Protein AF-A0A6I3C724-F1 (afdb_monomer_lite)

Secondary structure (DSSP, 8-state):
----------TTHHHHHHHHHHHHHHHHHTTT--SSS-HHHHHHHHHHHHHHHHHHGGGS-HHHHHHHHHHHHHH--SHHHHHHHHHHHHHHHHHHHTT---HHHHHHHHHHHHHHHHT---SSSTTHHHHHHHHHHHHHHHHHHHTS-HHHHHHHHHHHHHHHHHHHHHHHHHHHHHHHHHHHHHHHHHHHHHHHHHHHTT-HHHHHHHHHHHHHHHHHHHHHHH-GGGGGGGGSHHHHHHHHHHHHHHHHHHHHHHHHHHHHHH--TTTTS-STT---HHHHHHHHHHHHHHHHHHHHHHHHHHHHHHHH--HHHHTT--

Structure (mmCIF, N/CA/C/O backbone):
data_AF-A0A6I3C724-F1
#
_entry.id   AF-A0A6I3C724-F1
#
loop_
_atom_site.group_PDB
_atom_site.id
_atom_site.type_symbol
_atom_site.label_atom_id
_atom_site.label_alt_id
_atom_site.label_comp_id
_atom_site.label_asym_id
_atom_site.label_entity_id
_atom_site.label_seq_id
_atom_site.pdbx_PDB_ins_code
_atom_site.Cartn_x
_atom_site.Cartn_y
_atom_site.Cartn_z
_atom_site.occupancy
_atom_site.B_iso_or_equiv
_atom_site.auth_seq_id
_atom_site.auth_comp_id
_atom_site.auth_asym_id
_atom_site.auth_atom_id
_atom_site.pdbx_PDB_model_num
ATOM 1 N N . MET A 1 1 ? 41.569 -2.266 -19.102 1.00 37.72 1 MET A N 1
ATOM 2 C CA . MET A 1 1 ? 40.199 -2.789 -19.325 1.00 37.72 1 MET A CA 1
ATOM 3 C C . MET A 1 1 ? 39.179 -1.662 -19.106 1.00 37.72 1 MET A C 1
ATOM 5 O O . MET A 1 1 ? 38.577 -1.565 -18.049 1.00 37.72 1 MET A O 1
ATOM 9 N N . ALA A 1 2 ? 39.025 -0.749 -20.071 1.00 40.97 2 ALA A N 1
ATOM 10 C CA . ALA A 1 2 ? 38.113 0.394 -19.962 1.00 40.97 2 ALA A CA 1
ATOM 11 C C . ALA A 1 2 ? 37.424 0.641 -21.310 1.00 40.97 2 ALA A C 1
ATOM 13 O O . ALA A 1 2 ? 37.928 1.356 -22.166 1.00 40.97 2 ALA A O 1
ATOM 14 N N . LEU A 1 3 ? 36.261 0.017 -21.509 1.00 41.41 3 LEU A N 1
ATOM 15 C CA . LEU A 1 3 ? 35.350 0.342 -22.607 1.00 41.41 3 LEU A CA 1
ATOM 16 C C . LEU A 1 3 ? 34.082 0.958 -22.018 1.00 41.41 3 LEU A C 1
ATOM 18 O O . LEU A 1 3 ? 33.009 0.355 -21.995 1.00 41.41 3 LEU A O 1
ATOM 22 N N . THR A 1 4 ? 34.190 2.197 -21.547 1.00 46.38 4 THR A N 1
ATOM 23 C CA . THR A 1 4 ? 33.049 3.070 -21.247 1.00 46.38 4 THR A CA 1
ATOM 24 C C . THR A 1 4 ? 32.414 3.559 -22.554 1.00 46.38 4 THR A C 1
ATOM 26 O O . THR A 1 4 ? 32.329 4.754 -22.830 1.00 46.38 4 THR A O 1
ATOM 29 N N . ARG A 1 5 ? 31.902 2.630 -23.377 1.00 51.34 5 ARG A N 1
ATOM 30 C CA . ARG A 1 5 ? 30.931 2.972 -24.427 1.00 51.34 5 ARG A CA 1
ATOM 31 C C . ARG A 1 5 ? 29.645 3.413 -23.731 1.00 51.34 5 ARG A C 1
ATOM 33 O O . ARG A 1 5 ? 28.822 2.595 -23.323 1.00 51.34 5 ARG A O 1
ATOM 40 N N . ARG A 1 6 ? 29.489 4.727 -23.551 1.00 54.81 6 ARG A N 1
ATOM 41 C CA . ARG A 1 6 ? 28.225 5.333 -23.124 1.00 54.81 6 ARG A CA 1
ATOM 42 C C . ARG A 1 6 ? 27.187 5.028 -24.204 1.00 54.81 6 ARG A C 1
ATOM 44 O O . ARG A 1 6 ? 27.303 5.523 -25.323 1.00 54.81 6 ARG A O 1
ATOM 51 N N . ASN A 1 7 ? 26.193 4.205 -23.876 1.00 59.72 7 ASN A N 1
ATOM 52 C CA . ASN A 1 7 ? 25.032 3.955 -24.730 1.00 59.72 7 ASN A CA 1
ATOM 53 C C . ASN A 1 7 ? 24.220 5.256 -24.832 1.00 59.72 7 ASN A C 1
ATOM 55 O O . ASN A 1 7 ? 23.315 5.493 -24.037 1.00 59.72 7 ASN A O 1
ATOM 59 N N . ARG A 1 8 ? 24.604 6.147 -25.752 1.00 60.91 8 ARG A N 1
ATOM 60 C CA . ARG A 1 8 ? 23.860 7.373 -26.054 1.00 60.91 8 ARG A CA 1
ATOM 61 C C . ARG A 1 8 ? 22.701 7.018 -26.982 1.00 60.91 8 ARG A C 1
ATOM 63 O O . ARG A 1 8 ? 22.928 6.462 -28.054 1.00 60.91 8 ARG A O 1
ATOM 70 N N . LEU A 1 9 ? 21.483 7.350 -26.563 1.00 64.00 9 LEU A N 1
ATOM 71 C CA . LEU A 1 9 ? 20.299 7.324 -27.421 1.00 64.00 9 LEU A CA 1
ATOM 72 C C . LEU A 1 9 ? 20.515 8.341 -28.553 1.00 64.00 9 LEU A C 1
ATOM 74 O O . LEU A 1 9 ? 20.877 9.484 -28.276 1.00 64.00 9 LEU A O 1
ATOM 78 N N . ARG A 1 10 ? 20.355 7.927 -29.815 1.00 66.06 10 ARG A N 1
ATOM 79 C CA . ARG A 1 10 ? 20.531 8.796 -30.995 1.00 66.06 10 ARG A CA 1
ATOM 80 C C . ARG A 1 10 ? 19.198 8.980 -31.730 1.00 66.06 10 ARG A C 1
ATOM 82 O O . ARG A 1 10 ? 18.403 8.045 -31.807 1.00 66.06 10 ARG A O 1
ATOM 89 N N . GLY A 1 11 ? 18.973 10.159 -32.312 1.00 70.44 11 GLY A N 1
ATOM 90 C CA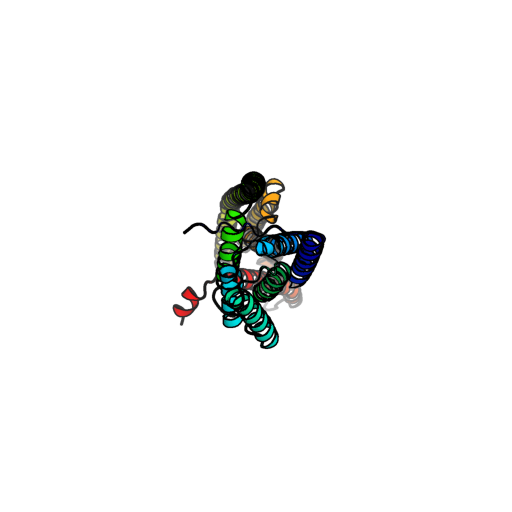 . GLY A 1 11 ? 17.808 10.435 -33.167 1.00 70.44 11 GLY A CA 1
ATOM 91 C C . GLY A 1 11 ? 16.469 10.368 -32.420 1.00 70.44 11 GLY A C 1
ATOM 92 O O . GLY A 1 11 ? 16.353 10.912 -31.328 1.00 70.44 11 GLY A O 1
ATOM 93 N N . ARG A 1 12 ? 15.466 9.681 -32.995 1.00 74.50 12 ARG A N 1
ATOM 94 C CA . ARG A 1 12 ? 14.096 9.516 -32.441 1.00 74.50 12 ARG A CA 1
ATOM 95 C C . ARG A 1 12 ? 13.970 8.421 -31.369 1.00 74.50 12 ARG A C 1
ATOM 97 O O . ARG A 1 12 ? 12.927 8.276 -30.740 1.00 74.50 12 ARG A O 1
ATOM 104 N N . GLN A 1 13 ? 15.043 7.674 -31.099 1.00 76.62 13 GLN A N 1
ATOM 105 C CA . GLN A 1 13 ? 15.079 6.613 -30.084 1.00 76.62 13 GLN A CA 1
ATOM 106 C C . GLN A 1 13 ? 14.639 7.022 -28.661 1.00 76.62 13 GLN A C 1
ATOM 108 O O . GLN A 1 13 ? 13.967 6.207 -28.029 1.00 76.62 13 GLN A O 1
ATOM 113 N N . PRO A 1 14 ? 14.960 8.220 -28.120 1.00 77.19 14 PRO A N 1
ATOM 114 C CA . PRO A 1 14 ? 14.467 8.610 -26.801 1.00 77.19 14 PRO A CA 1
ATOM 115 C C . PRO A 1 14 ? 12.944 8.787 -26.778 1.00 77.19 14 PRO A C 1
ATOM 117 O O . PRO A 1 14 ? 12.333 8.427 -25.778 1.00 77.19 14 PRO A O 1
ATOM 120 N N . MET A 1 15 ? 12.339 9.249 -27.880 1.00 79.12 15 MET A N 1
ATOM 121 C CA . MET A 1 15 ? 10.887 9.426 -28.003 1.00 79.12 15 MET A CA 1
ATOM 122 C C . MET A 1 15 ? 10.152 8.078 -28.024 1.00 79.12 15 MET A C 1
ATOM 124 O O . MET A 1 15 ? 9.148 7.896 -27.339 1.00 79.12 15 MET A O 1
ATOM 128 N N . HIS A 1 16 ? 10.681 7.093 -28.753 1.00 83.31 16 HIS A N 1
ATOM 129 C CA . HIS A 1 16 ? 10.124 5.737 -28.748 1.00 83.31 16 HIS A CA 1
ATOM 130 C C . HIS A 1 16 ? 10.294 5.052 -27.385 1.00 83.31 16 HIS A C 1
ATOM 132 O O . HIS A 1 16 ? 9.376 4.391 -26.909 1.00 83.31 16 HIS A O 1
ATOM 138 N N . ALA A 1 17 ? 11.436 5.246 -26.716 1.00 82.50 17 ALA A N 1
ATOM 139 C CA . ALA A 1 17 ? 11.661 4.703 -25.379 1.00 82.50 17 ALA A CA 1
ATOM 140 C C . ALA A 1 17 ? 10.712 5.311 -24.331 1.00 82.50 17 ALA A C 1
ATOM 142 O O . ALA A 1 17 ? 10.220 4.582 -23.475 1.00 82.50 17 ALA A O 1
ATOM 143 N N . SER A 1 18 ? 10.424 6.618 -24.401 1.00 83.50 18 SER A N 1
ATOM 144 C CA . SER A 1 18 ? 9.422 7.246 -23.530 1.00 83.50 18 SER A CA 1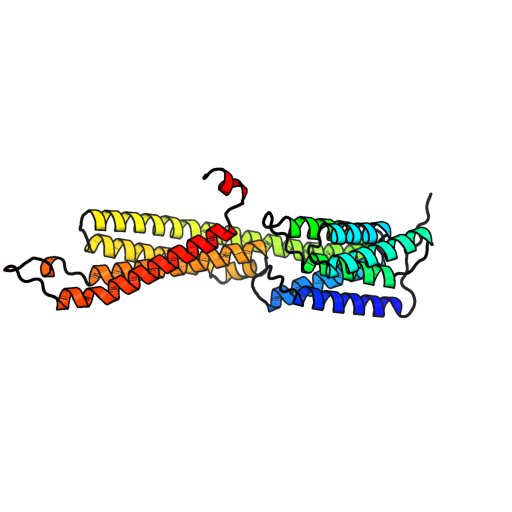
ATOM 145 C C . SER A 1 18 ? 8.008 6.757 -23.830 1.00 83.50 18 SER A C 1
ATOM 147 O O . SER A 1 18 ? 7.243 6.553 -22.896 1.00 83.50 18 SER A O 1
ATOM 149 N N . PHE A 1 19 ? 7.675 6.511 -25.101 1.00 87.31 19 PHE A N 1
ATOM 150 C CA . PHE A 1 19 ? 6.368 5.972 -25.478 1.00 87.31 19 PHE A CA 1
ATOM 151 C C . PHE A 1 19 ? 6.155 4.554 -24.926 1.00 87.31 19 PHE A C 1
ATOM 153 O O . PHE A 1 19 ? 5.146 4.295 -24.278 1.00 87.31 19 PHE A O 1
ATOM 160 N N . ILE A 1 20 ? 7.141 3.661 -25.091 1.00 87.44 20 ILE A N 1
ATOM 161 C CA . ILE A 1 20 ? 7.085 2.296 -24.535 1.00 87.44 20 ILE A CA 1
ATOM 162 C C . ILE A 1 20 ? 7.012 2.337 -23.002 1.00 87.44 20 ILE A C 1
ATOM 164 O O . ILE A 1 20 ? 6.259 1.578 -22.399 1.00 87.44 20 ILE A O 1
ATOM 168 N N . ALA A 1 21 ? 7.766 3.234 -22.362 1.00 86.06 21 ALA A N 1
ATOM 169 C CA . ALA A 1 21 ? 7.727 3.408 -20.915 1.00 86.06 21 ALA A CA 1
ATOM 170 C C . ALA A 1 21 ? 6.355 3.882 -20.415 1.00 86.06 21 ALA A C 1
ATOM 172 O O . ALA A 1 21 ? 5.841 3.313 -19.457 1.00 86.06 21 ALA A O 1
ATOM 173 N N . ALA A 1 22 ? 5.747 4.871 -21.074 1.00 86.12 22 ALA A N 1
ATOM 174 C CA . ALA A 1 22 ? 4.415 5.357 -20.727 1.00 86.12 22 ALA A CA 1
ATOM 175 C C . ALA A 1 22 ? 3.349 4.266 -20.914 1.00 86.12 22 ALA A C 1
ATOM 177 O O . ALA A 1 22 ? 2.557 4.029 -20.007 1.00 86.12 22 ALA A O 1
ATOM 178 N N . ALA A 1 23 ? 3.384 3.546 -22.042 1.00 88.50 23 ALA A N 1
ATOM 179 C CA . ALA A 1 23 ? 2.471 2.437 -22.308 1.00 88.50 23 ALA A CA 1
ATOM 180 C C . ALA A 1 23 ? 2.616 1.307 -21.273 1.00 88.50 23 ALA A C 1
ATOM 182 O O . ALA A 1 23 ? 1.617 0.816 -20.754 1.00 88.50 23 ALA A O 1
ATOM 183 N N . SER A 1 24 ? 3.854 0.939 -20.919 1.00 86.88 24 SER A N 1
ATOM 184 C CA . SER A 1 24 ? 4.130 -0.039 -19.859 1.00 86.88 24 SER A CA 1
ATOM 185 C C . SER A 1 24 ? 3.622 0.446 -18.497 1.00 86.88 24 SER A C 1
ATOM 187 O O . SER A 1 24 ? 3.010 -0.321 -17.762 1.00 86.88 24 SER A O 1
ATOM 189 N N . GLY A 1 25 ? 3.813 1.728 -18.176 1.00 82.69 25 GLY A N 1
ATOM 190 C CA . GLY A 1 25 ? 3.293 2.332 -16.951 1.00 82.69 25 GLY A CA 1
ATOM 191 C C . GLY A 1 25 ? 1.776 2.207 -16.838 1.00 82.69 25 GLY A C 1
ATOM 192 O O . GLY A 1 25 ? 1.273 1.688 -15.847 1.00 82.69 25 GLY A O 1
ATOM 193 N N . ILE A 1 26 ? 1.055 2.603 -17.887 1.00 85.19 26 ILE A N 1
ATOM 194 C CA . ILE A 1 26 ? -0.411 2.517 -17.939 1.00 85.19 26 ILE A CA 1
ATOM 195 C C . ILE A 1 26 ? -0.878 1.059 -17.826 1.00 85.19 26 ILE A C 1
ATOM 197 O O . ILE A 1 26 ? -1.770 0.761 -17.037 1.00 85.19 26 ILE A O 1
ATOM 201 N N . ALA A 1 27 ? -0.250 0.137 -18.563 1.00 84.75 27 ALA A N 1
ATOM 202 C CA . ALA A 1 27 ? -0.605 -1.281 -18.522 1.00 84.75 27 ALA A CA 1
ATOM 203 C C . ALA A 1 27 ? -0.319 -1.936 -17.158 1.00 84.75 27 ALA A C 1
ATOM 205 O O . ALA A 1 27 ? -1.079 -2.805 -16.731 1.00 84.75 27 ALA A O 1
ATOM 206 N N . ALA A 1 28 ? 0.739 -1.503 -16.462 1.00 81.75 28 ALA A N 1
ATOM 207 C CA . ALA A 1 28 ? 1.054 -1.965 -15.112 1.00 81.75 28 ALA A CA 1
ATOM 208 C C . ALA A 1 28 ? 0.062 -1.406 -14.081 1.00 81.75 28 ALA A C 1
ATOM 210 O O . ALA A 1 28 ? -0.378 -2.136 -13.202 1.00 81.75 28 ALA A O 1
ATOM 211 N N . ALA A 1 29 ? -0.338 -0.140 -14.211 1.00 81.12 29 ALA A N 1
ATOM 212 C CA . ALA A 1 29 ? -1.350 0.462 -13.346 1.00 81.12 29 ALA A CA 1
ATOM 213 C C . ALA A 1 29 ? -2.734 -0.182 -13.537 1.00 81.12 29 ALA A C 1
ATOM 215 O O . ALA A 1 29 ? -3.458 -0.406 -12.571 1.00 81.12 29 ALA A O 1
ATOM 216 N N . ALA A 1 30 ? -3.066 -0.577 -14.769 1.00 84.00 30 ALA A N 1
ATOM 217 C CA . ALA A 1 30 ? -4.278 -1.332 -15.078 1.00 84.00 30 ALA A CA 1
ATOM 218 C C . ALA A 1 30 ? -4.279 -2.768 -14.517 1.00 84.00 30 ALA A C 1
ATOM 220 O O . ALA A 1 30 ? -5.324 -3.411 -14.518 1.00 84.00 30 ALA A O 1
ATOM 221 N N . ALA A 1 31 ? -3.145 -3.281 -14.020 1.00 77.31 31 ALA A N 1
ATOM 222 C CA . ALA A 1 31 ? -3.086 -4.588 -13.363 1.00 77.31 31 ALA A CA 1
ATOM 223 C C . ALA A 1 31 ? -3.773 -4.605 -11.981 1.00 77.31 31 ALA A C 1
ATOM 225 O O . ALA A 1 31 ? -3.886 -5.670 -11.383 1.00 77.31 31 ALA A O 1
ATOM 226 N N . GLY A 1 32 ? -4.237 -3.451 -11.481 1.00 65.75 32 GLY A N 1
ATOM 227 C CA . GLY A 1 32 ? -5.030 -3.367 -10.253 1.00 65.75 32 GLY A CA 1
ATOM 228 C C . GLY A 1 32 ? -4.207 -3.431 -8.968 1.00 65.75 32 GLY A C 1
ATOM 229 O O . GLY A 1 32 ? -4.757 -3.714 -7.910 1.00 65.75 32 GLY A O 1
ATOM 230 N N . ALA A 1 33 ? -2.898 -3.170 -9.034 1.00 66.88 33 ALA A N 1
ATOM 231 C CA . ALA A 1 33 ? -2.087 -3.033 -7.831 1.00 66.88 33 ALA A CA 1
ATOM 232 C C . ALA A 1 33 ? -2.601 -1.839 -7.010 1.00 66.88 33 ALA A C 1
ATOM 234 O O . ALA A 1 33 ? -2.522 -0.702 -7.474 1.00 66.88 33 ALA A O 1
ATOM 235 N N . SER A 1 34 ? -3.110 -2.103 -5.803 1.00 63.81 34 SER A N 1
ATOM 236 C CA . SER A 1 34 ? -3.715 -1.105 -4.912 1.00 63.81 34 SER A CA 1
ATOM 237 C C . SER A 1 34 ? -2.890 -0.887 -3.634 1.00 63.81 34 SER A C 1
ATOM 239 O O . SER A 1 34 ? -3.312 -1.294 -2.549 1.00 63.81 34 SER A O 1
ATOM 241 N N . PRO A 1 35 ? -1.670 -0.324 -3.732 1.00 60.62 35 PRO A N 1
ATOM 242 C CA . PRO A 1 35 ? -0.795 -0.176 -2.582 1.00 60.62 35 PRO A CA 1
ATOM 243 C C . PRO A 1 35 ? -1.345 0.787 -1.515 1.00 60.62 35 PRO A C 1
ATOM 245 O O . PRO A 1 35 ? -1.175 0.501 -0.341 1.00 60.62 35 PRO A O 1
ATOM 248 N N . THR A 1 36 ? -1.999 1.896 -1.878 1.00 55.12 36 THR A N 1
ATOM 249 C CA . THR A 1 36 ? -2.522 2.928 -0.953 1.00 55.12 36 THR A CA 1
ATOM 250 C C . THR A 1 36 ? -4.030 2.839 -0.705 1.00 55.12 36 THR A C 1
ATOM 252 O O . THR A 1 36 ? -4.544 3.521 0.181 1.00 55.12 36 THR A O 1
ATOM 255 N N . GLY A 1 37 ? -4.756 2.030 -1.482 1.00 56.94 37 GLY A N 1
ATOM 256 C CA . GLY A 1 37 ? -6.212 1.878 -1.388 1.00 56.94 37 GLY A CA 1
ATOM 257 C C . GLY A 1 37 ? -7.004 3.008 -2.059 1.00 56.94 37 GLY A C 1
ATOM 258 O O . GLY A 1 37 ? -8.226 2.926 -2.153 1.00 56.94 37 GLY A O 1
ATOM 259 N N . SER A 1 38 ? -6.333 4.052 -2.564 1.00 64.56 38 SER A N 1
ATOM 260 C CA . SER A 1 38 ? -6.946 5.075 -3.413 1.00 64.56 38 SER A CA 1
ATOM 261 C C . SER A 1 38 ? -6.684 4.743 -4.883 1.00 64.56 38 SER A C 1
ATOM 263 O O . SER A 1 38 ? -5.533 4.830 -5.320 1.00 64.56 38 SER A O 1
ATOM 265 N N . PRO A 1 39 ? -7.720 4.440 -5.689 1.00 68.62 39 PRO A N 1
ATOM 266 C CA . PRO A 1 39 ? -7.534 3.952 -7.056 1.00 68.62 39 PRO A CA 1
ATOM 267 C C . PRO A 1 39 ? -6.798 4.961 -7.945 1.00 68.62 39 PRO A C 1
ATOM 269 O O . PRO A 1 39 ? -6.010 4.576 -8.804 1.00 68.62 39 PRO A O 1
ATOM 272 N N . VAL A 1 40 ? -7.001 6.263 -7.718 1.00 68.75 40 VAL A N 1
ATOM 273 C CA . VAL A 1 40 ? -6.348 7.328 -8.496 1.00 68.75 40 VAL A CA 1
ATOM 274 C C . VAL A 1 40 ? -4.868 7.455 -8.133 1.00 68.75 40 VAL A C 1
ATOM 276 O O . VAL A 1 40 ? -4.016 7.565 -9.015 1.00 68.75 40 VAL A O 1
ATOM 279 N N . VAL A 1 41 ? -4.552 7.435 -6.836 1.00 66.50 41 VAL A N 1
ATOM 280 C CA . VAL A 1 41 ? -3.175 7.591 -6.345 1.00 66.50 41 VAL A CA 1
ATOM 281 C C . VAL A 1 41 ? -2.349 6.356 -6.692 1.00 66.50 41 VAL A C 1
ATOM 283 O O . VAL A 1 41 ? -1.224 6.490 -7.173 1.00 66.50 41 VAL A O 1
ATOM 286 N N . ASP A 1 42 ? -2.938 5.172 -6.541 1.00 65.19 42 ASP A N 1
ATOM 287 C CA . ASP A 1 42 ? -2.332 3.893 -6.900 1.00 65.19 42 ASP A CA 1
ATOM 288 C C . ASP A 1 42 ? -2.029 3.809 -8.388 1.00 65.19 42 ASP A C 1
ATOM 290 O O . ASP A 1 42 ? -0.904 3.482 -8.777 1.00 65.19 42 ASP A O 1
ATOM 294 N N . PHE A 1 43 ? -2.984 4.219 -9.223 1.00 75.44 43 PHE A N 1
ATOM 295 C CA . PHE A 1 43 ? -2.776 4.283 -10.660 1.00 75.44 43 PHE A CA 1
ATOM 296 C C . PHE A 1 43 ? -1.595 5.197 -11.018 1.00 75.44 43 PHE A C 1
ATOM 298 O O . PHE A 1 43 ? -0.710 4.797 -11.777 1.00 75.44 43 PHE A O 1
ATOM 305 N N . MET A 1 44 ? -1.535 6.406 -10.445 1.00 75.00 44 MET A N 1
ATOM 306 C CA . MET A 1 44 ? -0.450 7.357 -10.713 1.00 75.00 44 MET A CA 1
ATOM 307 C C . MET A 1 44 ? 0.914 6.846 -10.234 1.00 75.00 44 MET A C 1
ATOM 309 O O . MET A 1 44 ? 1.897 6.954 -10.971 1.00 75.00 44 MET A O 1
ATOM 313 N N . LEU A 1 45 ? 0.987 6.275 -9.029 1.00 71.94 45 LEU A N 1
ATOM 314 C CA . LEU A 1 45 ? 2.224 5.751 -8.444 1.00 71.94 45 LEU A CA 1
ATOM 315 C C . LEU A 1 45 ? 2.780 4.578 -9.248 1.00 71.94 45 LEU A C 1
ATOM 317 O O . LEU A 1 45 ? 3.953 4.595 -9.633 1.00 71.94 45 LEU A O 1
ATOM 321 N N . VAL A 1 46 ? 1.938 3.581 -9.530 1.00 78.69 46 VAL A N 1
ATOM 322 C CA . VAL A 1 46 ? 2.339 2.383 -10.272 1.00 78.69 46 VAL A CA 1
ATOM 323 C C . VAL A 1 46 ? 2.733 2.763 -11.695 1.00 78.69 46 VAL A C 1
ATOM 325 O O . VAL A 1 46 ? 3.800 2.348 -12.155 1.00 78.69 46 VAL A O 1
ATOM 328 N N . ALA A 1 47 ? 1.953 3.622 -12.363 1.00 80.94 47 ALA A N 1
ATOM 329 C CA . ALA A 1 47 ? 2.271 4.082 -13.710 1.00 80.94 47 ALA A CA 1
ATOM 330 C C . ALA A 1 47 ? 3.604 4.835 -13.762 1.00 80.94 47 ALA A C 1
ATOM 332 O O . ALA A 1 47 ? 4.446 4.538 -14.614 1.00 80.94 47 ALA A O 1
ATOM 333 N N . ALA A 1 48 ? 3.829 5.775 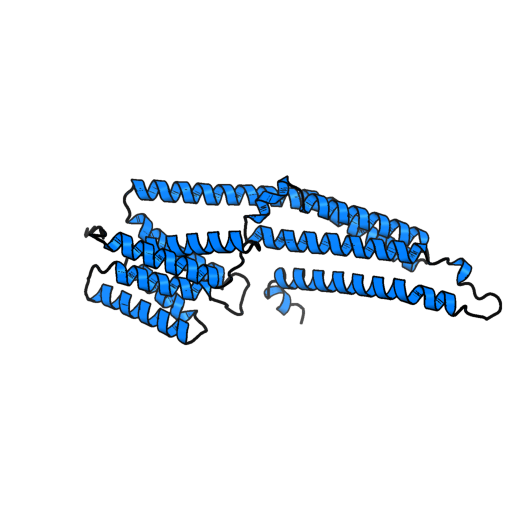-12.839 1.00 81.06 48 ALA A N 1
ATOM 334 C CA . ALA A 1 48 ? 5.059 6.556 -12.787 1.00 81.06 48 ALA A CA 1
ATOM 335 C C . ALA A 1 48 ? 6.283 5.676 -12.498 1.00 81.06 48 ALA A C 1
ATOM 337 O O . ALA A 1 48 ? 7.311 5.809 -13.167 1.00 81.06 48 ALA A O 1
ATOM 338 N N . PHE A 1 49 ? 6.176 4.751 -11.540 1.00 81.56 49 PHE A N 1
ATOM 339 C CA . PHE A 1 49 ? 7.263 3.845 -11.178 1.00 81.56 49 PHE A CA 1
ATOM 340 C C . PHE A 1 49 ? 7.611 2.884 -12.322 1.00 81.56 49 PHE A C 1
ATOM 342 O O . PHE A 1 49 ? 8.769 2.817 -12.747 1.00 81.56 49 PHE A O 1
ATOM 349 N N . ALA A 1 50 ? 6.612 2.196 -12.879 1.00 84.88 50 ALA A N 1
ATOM 350 C CA . ALA A 1 50 ? 6.794 1.274 -13.995 1.00 84.88 50 ALA A CA 1
ATOM 351 C C . ALA A 1 50 ? 7.362 1.984 -15.235 1.00 84.88 50 ALA A C 1
ATOM 353 O O . ALA A 1 50 ? 8.292 1.469 -15.869 1.00 84.88 50 ALA A O 1
ATOM 354 N N . ALA A 1 51 ? 6.886 3.194 -15.544 1.00 85.25 51 ALA A N 1
ATOM 355 C CA . ALA A 1 51 ? 7.433 4.006 -16.627 1.00 85.25 51 ALA A CA 1
ATOM 356 C C . ALA A 1 51 ? 8.889 4.411 -16.359 1.00 85.25 51 ALA A C 1
ATOM 358 O O . ALA A 1 51 ? 9.742 4.277 -17.240 1.00 85.25 51 ALA A O 1
ATOM 359 N N . LEU A 1 52 ? 9.218 4.851 -15.141 1.00 84.81 52 LEU A N 1
ATOM 360 C CA . LEU A 1 52 ? 10.576 5.259 -14.780 1.00 84.81 52 LEU A CA 1
ATOM 361 C C . LEU A 1 52 ? 11.570 4.095 -14.892 1.00 84.81 52 LEU A C 1
ATOM 363 O O . LEU A 1 52 ? 12.645 4.258 -15.480 1.00 84.81 52 LEU A O 1
ATOM 367 N N . VAL A 1 53 ? 11.213 2.919 -14.367 1.00 84.69 53 VAL A N 1
ATOM 368 C CA . VAL A 1 53 ? 12.059 1.721 -14.435 1.00 84.69 53 VAL A CA 1
ATOM 369 C C . VAL A 1 53 ? 12.232 1.275 -15.887 1.00 84.69 53 VAL A C 1
ATOM 371 O O . VAL A 1 53 ? 13.370 1.117 -16.346 1.00 84.69 53 VAL A O 1
ATOM 374 N N . THR A 1 54 ? 11.136 1.190 -16.646 1.00 87.44 54 THR A N 1
ATOM 375 C CA . THR A 1 54 ? 11.159 0.834 -18.073 1.00 87.44 54 THR A CA 1
ATOM 376 C C . THR A 1 54 ? 12.031 1.805 -18.873 1.00 87.44 54 THR A C 1
ATOM 378 O O . THR A 1 54 ? 12.882 1.380 -19.653 1.00 87.44 54 THR A O 1
ATOM 381 N N . TRP A 1 55 ? 11.915 3.113 -18.639 1.00 87.31 55 TRP A N 1
ATOM 382 C CA . TRP A 1 55 ? 12.732 4.121 -19.316 1.00 87.31 55 TRP A CA 1
ATOM 383 C C . TRP A 1 55 ? 14.214 4.048 -18.930 1.00 87.31 55 TRP A C 1
ATOM 385 O O . TRP A 1 55 ? 15.097 4.178 -19.784 1.00 87.31 55 T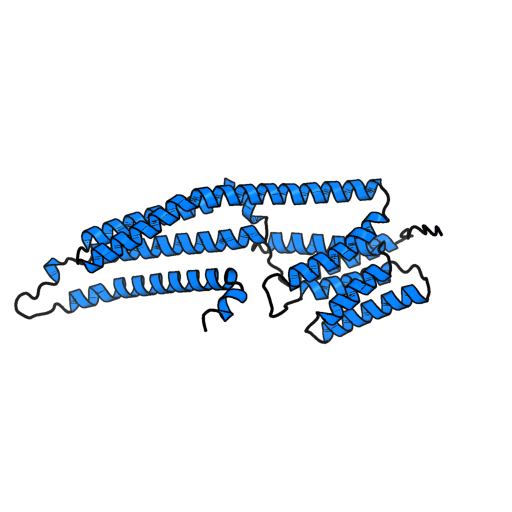RP A O 1
ATOM 395 N N . SER A 1 56 ? 14.512 3.811 -17.649 1.00 84.62 56 SER A N 1
ATOM 396 C CA . SER A 1 56 ? 15.890 3.696 -17.159 1.00 84.62 56 SER A CA 1
ATOM 397 C C . SER A 1 56 ? 16.646 2.534 -17.821 1.00 84.62 56 SER A C 1
ATOM 399 O O . SER A 1 56 ? 17.845 2.653 -18.111 1.00 84.62 56 SER A O 1
ATOM 401 N N . SER A 1 57 ? 15.928 1.459 -18.169 1.00 84.81 57 SER A N 1
ATOM 402 C CA . SER A 1 57 ? 16.476 0.252 -18.794 1.00 84.81 57 SER A CA 1
ATOM 403 C C . SER A 1 57 ? 17.162 0.502 -20.145 1.00 84.81 57 SER A C 1
ATOM 405 O O . SER A 1 57 ? 18.077 -0.233 -20.520 1.00 84.81 57 SER A O 1
ATOM 407 N N . ALA A 1 58 ? 16.820 1.595 -20.841 1.00 84.56 58 ALA A N 1
ATOM 408 C CA . ALA A 1 58 ? 17.443 1.982 -22.108 1.00 84.56 58 ALA A CA 1
ATOM 409 C C . ALA A 1 58 ? 18.975 2.113 -21.998 1.00 84.56 58 ALA A C 1
ATOM 411 O O . ALA A 1 58 ? 19.713 1.865 -22.955 1.00 84.56 58 ALA A O 1
ATOM 412 N N . THR A 1 59 ? 19.458 2.489 -20.810 1.00 82.38 59 THR A N 1
ATOM 413 C CA . THR A 1 59 ? 20.883 2.647 -20.489 1.00 82.38 59 THR A CA 1
ATOM 414 C C . THR A 1 59 ? 21.467 1.500 -19.661 1.00 82.38 59 THR A C 1
ATOM 416 O O . THR A 1 59 ? 22.680 1.478 -19.428 1.00 82.38 59 THR A O 1
ATOM 419 N N . ALA A 1 60 ? 20.641 0.533 -19.253 1.00 82.38 60 ALA A N 1
ATOM 420 C CA . ALA A 1 60 ? 21.058 -0.603 -18.442 1.00 82.38 60 ALA A CA 1
ATOM 421 C C . ALA A 1 60 ? 22.039 -1.523 -19.195 1.00 82.38 60 ALA A C 1
ATOM 423 O O . ALA A 1 60 ? 22.004 -1.618 -20.435 1.00 82.38 60 ALA A O 1
ATOM 424 N N . PRO A 1 61 ? 22.941 -2.208 -18.465 1.00 84.00 61 PRO A N 1
ATOM 425 C CA . PRO A 1 61 ? 23.720 -3.284 -19.051 1.00 84.00 61 PRO A CA 1
ATOM 426 C C . PRO A 1 61 ? 22.791 -4.429 -19.474 1.00 84.00 61 PRO A C 1
ATOM 428 O O . PRO A 1 61 ? 21.801 -4.717 -18.807 1.00 84.00 61 PRO A O 1
ATOM 431 N N . TRP A 1 62 ? 23.123 -5.087 -20.587 1.00 84.81 62 TRP A N 1
ATOM 432 C CA . TRP A 1 62 ? 22.302 -6.163 -21.155 1.00 84.81 62 TRP A CA 1
ATOM 433 C C . TRP A 1 62 ? 22.061 -7.302 -20.153 1.00 84.81 62 TRP A C 1
ATOM 435 O O . TRP A 1 62 ? 20.955 -7.826 -20.101 1.00 84.81 62 TRP A O 1
ATOM 445 N N . TRP A 1 63 ? 23.057 -7.616 -19.315 1.00 85.50 63 TRP A N 1
ATOM 446 C CA . TRP A 1 63 ? 22.953 -8.667 -18.304 1.00 85.50 63 TRP A CA 1
ATOM 447 C C . TRP A 1 63 ? 21.934 -8.337 -17.209 1.00 85.50 63 TRP A C 1
ATOM 449 O O . TRP A 1 63 ? 21.292 -9.249 -16.712 1.00 85.50 63 TRP A O 1
ATOM 459 N N . ALA A 1 64 ? 21.732 -7.059 -16.859 1.00 85.56 64 ALA A N 1
ATOM 460 C CA . ALA A 1 64 ? 20.765 -6.683 -15.824 1.00 85.56 64 ALA A CA 1
ATOM 461 C C . ALA A 1 64 ? 19.327 -6.839 -16.329 1.00 85.56 64 ALA A C 1
ATOM 463 O O . ALA A 1 64 ? 18.473 -7.354 -15.616 1.00 85.56 64 ALA A O 1
ATOM 464 N N . VAL A 1 65 ? 19.072 -6.448 -17.584 1.00 85.19 65 VAL A N 1
ATOM 465 C CA . VAL A 1 65 ? 17.761 -6.653 -18.224 1.00 85.19 65 VAL A CA 1
ATOM 466 C C . VAL A 1 65 ? 17.497 -8.141 -18.448 1.00 85.19 65 VAL A C 1
ATOM 468 O O . VAL A 1 65 ? 16.393 -8.606 -18.185 1.00 85.19 65 VAL A O 1
ATOM 471 N N . GLY A 1 66 ? 18.519 -8.894 -18.866 1.00 86.81 66 GLY A N 1
ATOM 472 C CA . GLY A 1 66 ? 18.433 -10.347 -18.989 1.00 86.81 66 GLY A CA 1
ATOM 473 C C . GLY A 1 66 ? 18.115 -11.017 -17.656 1.00 86.81 66 GLY A C 1
ATOM 474 O O . GLY A 1 66 ? 17.154 -11.769 -17.578 1.00 86.81 66 GLY A O 1
ATOM 475 N N . LEU A 1 67 ? 18.842 -10.689 -16.586 1.00 87.88 67 LEU A N 1
ATOM 476 C CA . LEU A 1 67 ? 18.585 -11.250 -15.259 1.00 87.88 67 LEU A CA 1
ATOM 477 C C . LEU A 1 67 ? 17.156 -10.953 -14.779 1.00 87.88 67 LEU A C 1
ATOM 479 O O . LEU A 1 67 ? 16.484 -11.857 -14.297 1.00 87.88 67 LEU A O 1
ATOM 483 N N . ALA A 1 68 ? 16.659 -9.730 -14.984 1.00 85.81 68 ALA A N 1
ATOM 484 C CA . ALA A 1 68 ? 15.283 -9.379 -14.638 1.00 85.81 68 ALA A CA 1
ATOM 485 C C . ALA A 1 68 ? 14.242 -10.195 -15.426 1.00 85.81 68 ALA A C 1
ATOM 487 O O . ALA A 1 68 ? 13.259 -10.642 -14.844 1.00 85.81 68 ALA A O 1
ATOM 488 N N . CYS A 1 69 ? 14.468 -10.433 -16.724 1.00 86.12 69 CYS A N 1
ATOM 489 C CA . CYS A 1 69 ? 13.590 -11.279 -17.541 1.00 86.12 69 CYS A CA 1
ATOM 490 C C . CYS A 1 69 ? 13.662 -12.758 -17.133 1.00 86.12 69 CYS A C 1
ATOM 492 O O . CYS A 1 69 ? 12.642 -13.437 -17.141 1.00 86.12 69 CYS A O 1
ATOM 494 N N . ALA A 1 70 ? 14.843 -13.254 -16.751 1.00 87.06 70 ALA A N 1
ATOM 495 C CA . ALA A 1 70 ? 15.009 -14.622 -16.264 1.00 87.06 70 ALA A CA 1
ATOM 496 C C . ALA A 1 70 ? 14.251 -14.839 -14.949 1.00 87.06 70 ALA A C 1
ATOM 498 O O . ALA A 1 70 ? 13.493 -15.796 -14.830 1.00 87.06 70 ALA A O 1
ATOM 499 N N . ILE A 1 71 ? 14.400 -13.918 -13.990 1.00 86.06 71 ILE A N 1
ATOM 500 C CA . ILE A 1 71 ? 13.653 -13.961 -12.726 1.00 86.06 71 ILE A CA 1
ATOM 501 C C . ILE A 1 71 ? 12.150 -13.868 -13.009 1.00 86.06 71 ILE A C 1
ATOM 503 O O . ILE A 1 71 ? 11.384 -14.665 -12.483 1.00 86.06 71 ILE A O 1
ATOM 507 N N . ALA A 1 72 ? 11.723 -12.963 -13.895 1.00 84.81 72 ALA A N 1
ATOM 508 C CA . ALA A 1 72 ? 10.323 -12.869 -14.301 1.00 84.81 72 ALA A CA 1
ATOM 509 C C . ALA A 1 72 ? 9.793 -14.195 -14.881 1.00 84.81 72 ALA A C 1
ATOM 511 O O . ALA A 1 72 ? 8.689 -14.604 -14.540 1.00 84.81 72 ALA A O 1
ATOM 512 N N . ALA A 1 73 ? 10.580 -14.899 -15.702 1.00 85.62 73 ALA A N 1
ATOM 513 C CA . ALA A 1 73 ? 10.184 -16.180 -16.288 1.00 85.62 73 ALA A CA 1
ATOM 514 C C . ALA A 1 73 ? 10.044 -17.303 -15.249 1.00 85.62 73 ALA A C 1
ATOM 516 O O . ALA A 1 73 ? 9.147 -18.126 -15.379 1.00 85.62 73 ALA A O 1
ATOM 517 N N . VAL A 1 74 ? 10.908 -17.327 -14.228 1.00 85.38 74 VAL A N 1
ATOM 518 C CA . VAL A 1 74 ? 10.859 -18.329 -13.147 1.00 85.38 74 VAL A CA 1
ATOM 519 C C . VAL A 1 74 ? 9.649 -18.119 -12.244 1.00 85.38 74 VAL A C 1
ATOM 521 O O . VAL A 1 74 ? 9.058 -19.079 -11.765 1.00 85.38 74 VAL A O 1
ATOM 524 N N . VAL A 1 75 ? 9.305 -16.860 -11.982 1.00 81.31 75 VAL A N 1
ATOM 525 C CA . VAL A 1 75 ? 8.301 -16.509 -10.975 1.00 81.31 75 VAL A CA 1
ATOM 526 C C . VAL A 1 75 ? 6.895 -16.396 -11.589 1.00 81.31 75 VAL A C 1
ATOM 528 O O . VAL A 1 75 ? 5.900 -16.487 -10.877 1.00 81.31 75 VAL A O 1
ATOM 531 N N . ALA A 1 76 ? 6.786 -16.228 -12.910 1.00 80.62 76 ALA A N 1
ATOM 532 C CA . ALA A 1 76 ? 5.508 -16.179 -13.610 1.00 80.62 76 ALA A CA 1
ATOM 533 C C . ALA A 1 76 ? 4.741 -17.509 -13.518 1.00 80.62 76 ALA A C 1
ATOM 535 O O . ALA A 1 76 ? 5.220 -18.550 -13.956 1.00 80.62 76 ALA A O 1
ATOM 536 N N . VAL A 1 77 ? 3.500 -17.443 -13.030 1.00 73.56 77 VAL A N 1
ATOM 537 C CA . VAL A 1 77 ? 2.597 -18.605 -12.934 1.00 73.56 77 VAL A CA 1
ATOM 538 C C . VAL A 1 77 ? 1.813 -18.823 -14.238 1.00 73.56 77 VAL A C 1
ATOM 540 O O . VAL A 1 77 ? 1.493 -19.948 -14.609 1.00 73.56 77 VAL A O 1
ATOM 543 N N . GLN A 1 78 ? 1.520 -17.748 -14.980 1.00 80.69 78 GLN A N 1
ATOM 544 C CA . GLN A 1 78 ? 0.744 -17.822 -16.221 1.00 80.69 78 GLN A CA 1
ATOM 545 C C . GLN A 1 78 ? 1.632 -18.168 -17.430 1.00 80.69 78 GLN A C 1
ATOM 547 O O . GLN A 1 78 ? 2.609 -17.454 -17.680 1.00 80.69 78 GLN A O 1
ATOM 552 N N . PRO A 1 79 ? 1.259 -19.155 -18.270 1.00 82.75 79 PRO A N 1
ATOM 553 C CA . PRO A 1 79 ? 2.089 -19.605 -19.394 1.00 82.75 79 PRO A CA 1
ATOM 554 C C . PRO A 1 79 ? 2.349 -18.499 -20.428 1.00 82.75 79 PRO A C 1
ATOM 556 O O . PRO A 1 79 ? 3.435 -18.423 -21.002 1.00 82.75 79 PRO A O 1
ATOM 559 N N . LEU A 1 80 ? 1.393 -17.583 -20.617 1.00 83.88 80 LEU A N 1
ATOM 560 C CA . LEU A 1 80 ? 1.565 -16.423 -21.495 1.00 83.88 80 LEU A CA 1
ATOM 561 C C . LEU A 1 80 ? 2.640 -15.453 -20.970 1.00 83.88 80 LEU A C 1
ATOM 563 O O . LEU A 1 80 ? 3.458 -14.959 -21.745 1.00 83.88 80 LEU A O 1
ATOM 567 N N . LEU A 1 81 ? 2.669 -15.198 -19.657 1.00 81.81 81 LEU A N 1
ATOM 568 C CA . LEU A 1 81 ? 3.667 -14.324 -19.030 1.00 81.81 81 LEU A CA 1
ATOM 569 C C . LEU A 1 81 ? 5.058 -14.966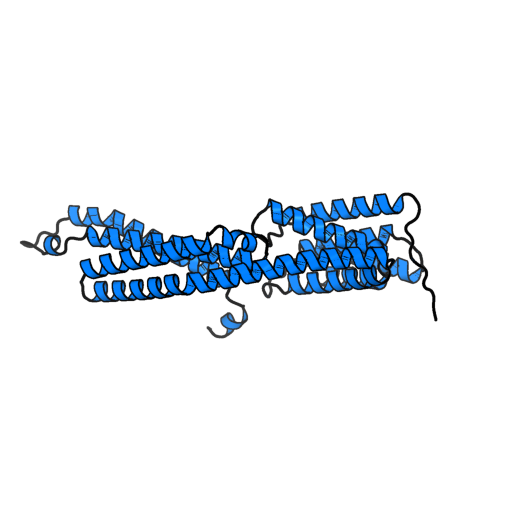 -19.041 1.00 81.81 81 LEU A C 1
ATOM 571 O O . LEU A 1 81 ? 6.042 -14.269 -19.296 1.00 81.81 81 LEU A O 1
ATOM 575 N N . VAL A 1 82 ? 5.136 -16.288 -18.854 1.00 83.38 82 VAL A N 1
ATOM 576 C CA . VAL A 1 82 ? 6.381 -17.056 -19.005 1.00 83.38 82 VAL A CA 1
ATOM 577 C C . VAL A 1 82 ? 6.929 -16.899 -20.424 1.00 83.38 82 VAL A C 1
ATOM 579 O O . VAL A 1 82 ? 8.088 -16.524 -20.588 1.00 83.38 82 VAL A O 1
ATOM 582 N N . ALA A 1 83 ? 6.102 -17.099 -21.457 1.00 85.38 83 ALA A N 1
ATOM 583 C CA . ALA A 1 83 ? 6.528 -16.956 -22.851 1.00 85.38 83 ALA A CA 1
ATOM 584 C C . ALA A 1 83 ? 7.068 -15.545 -23.155 1.00 85.38 83 ALA A C 1
ATOM 586 O O . ALA A 1 83 ? 8.115 -15.395 -23.789 1.00 85.38 83 ALA A O 1
ATOM 587 N N . VAL A 1 84 ? 6.396 -14.508 -22.646 1.00 85.81 84 VAL A N 1
ATOM 588 C CA . VAL A 1 84 ? 6.819 -13.106 -22.784 1.00 85.81 84 VAL A CA 1
ATOM 589 C C . VAL A 1 84 ? 8.157 -12.844 -22.077 1.00 85.81 84 VAL A C 1
ATOM 591 O O . VAL A 1 84 ? 9.045 -12.206 -22.651 1.00 85.81 84 VAL A O 1
ATOM 594 N N . ALA A 1 85 ? 8.341 -13.363 -20.862 1.00 84.56 85 ALA A N 1
ATOM 595 C CA . ALA A 1 85 ? 9.581 -13.212 -20.105 1.00 84.56 85 ALA A CA 1
ATOM 596 C C . ALA A 1 85 ? 10.758 -13.965 -20.754 1.00 84.56 85 ALA A C 1
ATOM 598 O O . ALA A 1 85 ? 11.851 -13.408 -20.888 1.00 84.56 85 ALA A O 1
ATOM 599 N N . VAL A 1 86 ? 10.524 -15.187 -21.245 1.00 87.06 86 VAL A N 1
ATOM 600 C CA . VAL A 1 86 ? 11.515 -15.989 -21.981 1.00 87.06 86 VAL A CA 1
ATOM 601 C C . VAL A 1 86 ? 11.915 -15.304 -23.288 1.00 87.06 86 VAL A C 1
ATOM 603 O O . VAL A 1 86 ? 13.105 -15.224 -23.593 1.00 87.06 86 VAL A O 1
ATOM 606 N N . ALA A 1 87 ? 10.963 -14.735 -24.032 1.00 87.19 87 ALA A N 1
ATOM 607 C CA . ALA A 1 87 ? 11.261 -13.962 -25.237 1.00 87.19 87 ALA A CA 1
ATOM 608 C C . ALA A 1 87 ? 12.124 -12.723 -24.926 1.00 87.19 87 ALA A C 1
ATOM 610 O O . ALA A 1 87 ? 13.097 -12.447 -25.634 1.00 87.19 87 ALA A O 1
ATOM 611 N N . GLY A 1 88 ? 11.825 -12.007 -23.834 1.00 83.94 88 GLY A N 1
ATOM 612 C CA . GLY A 1 88 ? 12.639 -10.886 -23.350 1.00 83.94 88 GLY A CA 1
ATOM 613 C C . GLY A 1 88 ? 14.057 -11.305 -22.944 1.00 83.94 88 GLY A C 1
ATOM 614 O O . GLY A 1 88 ? 15.042 -10.637 -23.291 1.00 83.94 88 GLY A O 1
ATOM 615 N N . TRP A 1 89 ? 14.187 -12.449 -22.271 1.00 88.56 89 TRP A N 1
ATOM 616 C CA . TRP A 1 89 ? 15.476 -13.037 -21.913 1.00 88.56 89 TRP A CA 1
ATOM 617 C C . TRP A 1 89 ? 16.287 -13.434 -23.155 1.00 88.56 89 TRP A C 1
ATOM 619 O O . TRP A 1 89 ? 17.433 -13.009 -23.306 1.00 88.56 89 TRP A O 1
ATOM 629 N N . ALA A 1 90 ? 15.679 -14.141 -24.109 1.00 87.75 90 ALA A N 1
ATOM 630 C CA . ALA A 1 90 ? 16.328 -14.534 -25.358 1.00 87.75 90 ALA A CA 1
ATOM 631 C C . ALA A 1 90 ? 16.789 -13.313 -26.177 1.00 87.75 90 ALA A C 1
ATOM 633 O O . ALA A 1 90 ? 17.922 -13.274 -26.667 1.00 87.75 90 ALA A O 1
ATOM 634 N N . ALA A 1 91 ? 15.958 -12.269 -26.267 1.00 85.75 91 ALA A N 1
ATOM 635 C CA . ALA A 1 91 ? 16.296 -11.035 -26.972 1.00 85.75 91 ALA A CA 1
ATOM 636 C C . ALA A 1 91 ? 17.486 -10.298 -26.330 1.00 85.75 91 ALA A C 1
ATOM 638 O O . ALA A 1 91 ? 18.378 -9.805 -27.029 1.00 85.75 91 ALA A O 1
ATOM 639 N N . THR A 1 92 ? 17.540 -10.233 -24.997 1.00 84.06 92 THR A N 1
ATOM 640 C CA . THR A 1 92 ? 18.649 -9.593 -24.267 1.00 84.06 92 THR A CA 1
ATOM 641 C C . THR A 1 92 ? 19.932 -10.422 -24.301 1.00 84.06 92 THR A C 1
ATOM 643 O O . THR A 1 92 ? 21.021 -9.852 -24.428 1.00 84.06 92 THR A O 1
ATOM 646 N N . PHE A 1 93 ? 19.823 -11.749 -24.287 1.00 86.12 93 PHE A N 1
ATOM 647 C CA . PHE A 1 93 ? 20.948 -12.662 -24.473 1.00 86.12 93 PHE A CA 1
ATOM 648 C C . PHE A 1 93 ? 21.550 -12.538 -25.881 1.00 86.12 93 PHE A C 1
ATOM 650 O O . PHE A 1 93 ? 22.763 -12.374 -26.036 1.00 86.12 93 PHE A O 1
ATOM 657 N N . PHE A 1 94 ? 20.702 -12.469 -26.911 1.00 85.25 94 PHE A N 1
ATOM 658 C CA . PHE A 1 94 ? 21.117 -12.234 -28.296 1.00 85.25 94 PHE A CA 1
ATOM 659 C C . PHE A 1 94 ? 21.854 -10.896 -28.478 1.00 85.25 94 PHE A C 1
ATOM 661 O O . PHE A 1 94 ? 22.848 -10.817 -29.208 1.00 85.25 94 PHE A O 1
ATOM 668 N N . ILE A 1 95 ? 21.420 -9.841 -27.774 1.00 82.50 95 ILE A N 1
ATOM 669 C CA . ILE A 1 95 ? 22.131 -8.552 -27.716 1.00 82.50 95 ILE A CA 1
ATOM 670 C C . ILE A 1 95 ? 23.544 -8.720 -27.137 1.00 82.50 95 ILE A C 1
ATOM 672 O O . ILE A 1 95 ? 24.487 -8.114 -27.657 1.00 82.50 95 ILE A O 1
ATOM 676 N N . GLY A 1 96 ? 23.683 -9.519 -26.074 1.00 79.19 96 GLY A N 1
ATOM 677 C CA . GLY A 1 96 ? 24.959 -9.833 -25.431 1.00 79.19 96 GLY A CA 1
ATOM 678 C C . GLY A 1 96 ? 25.923 -10.549 -26.377 1.00 79.19 96 GLY A C 1
ATOM 679 O O . GLY A 1 96 ? 27.050 -10.084 -26.561 1.00 79.19 96 GLY A O 1
ATOM 680 N N . ILE A 1 97 ? 25.449 -11.604 -27.052 1.00 82.88 97 ILE A N 1
ATOM 681 C CA . ILE A 1 97 ? 26.238 -12.396 -28.011 1.00 82.88 97 ILE A CA 1
ATOM 682 C C . ILE A 1 97 ? 26.698 -11.536 -29.189 1.00 82.88 97 ILE A C 1
ATOM 684 O O . ILE A 1 97 ? 27.886 -11.489 -29.503 1.00 82.88 97 ILE A O 1
ATOM 688 N N . ARG A 1 98 ? 25.779 -10.804 -29.834 1.00 80.88 98 ARG A N 1
ATOM 689 C CA . ARG A 1 98 ? 26.115 -10.000 -31.023 1.00 80.88 98 ARG A CA 1
ATOM 690 C C . ARG A 1 98 ? 26.784 -8.661 -30.700 1.00 80.88 98 ARG A C 1
ATOM 692 O O . ARG A 1 98 ? 27.056 -7.892 -31.621 1.00 80.88 98 ARG A O 1
ATOM 699 N N . ARG A 1 99 ? 27.007 -8.344 -29.415 1.00 71.12 99 ARG A N 1
ATOM 700 C CA . ARG A 1 99 ? 27.553 -7.064 -28.917 1.00 71.12 99 ARG A CA 1
ATOM 701 C C . ARG A 1 99 ? 26.908 -5.827 -29.571 1.00 71.12 99 ARG A C 1
ATOM 703 O O . ARG A 1 99 ? 27.569 -4.809 -29.787 1.00 71.12 99 ARG A O 1
ATOM 710 N N . ARG A 1 100 ? 25.610 -5.900 -29.903 1.00 71.06 100 ARG A N 1
ATOM 711 C CA . ARG A 1 100 ? 24.879 -4.819 -30.589 1.00 71.06 100 ARG A CA 1
ATOM 712 C C . ARG A 1 100 ? 24.304 -3.814 -29.591 1.00 71.06 100 ARG A C 1
ATOM 714 O O . ARG A 1 100 ? 23.796 -4.170 -28.532 1.00 71.06 100 ARG A O 1
ATOM 721 N N . ASN A 1 101 ? 24.320 -2.536 -29.954 1.00 72.00 101 ASN A N 1
ATOM 722 C CA . ASN A 1 101 ? 23.680 -1.481 -29.169 1.00 72.00 101 ASN A CA 1
ATOM 723 C C . ASN A 1 101 ? 22.248 -1.248 -29.663 1.00 72.00 101 ASN A C 1
ATOM 725 O O . ASN A 1 101 ? 22.007 -0.360 -30.475 1.00 72.00 101 ASN A O 1
ATOM 729 N N . LEU A 1 102 ? 21.306 -2.058 -29.168 1.00 80.56 102 LEU A N 1
ATOM 730 C CA . LEU A 1 102 ? 19.874 -1.960 -29.474 1.00 80.56 102 LEU A CA 1
ATOM 731 C C . LEU A 1 102 ? 19.092 -1.495 -28.232 1.00 80.56 102 LEU A C 1
ATOM 733 O O . LEU A 1 102 ? 18.610 -2.329 -27.464 1.00 80.56 102 LEU A O 1
ATOM 737 N N . PRO A 1 103 ? 18.980 -0.175 -27.991 1.00 80.81 103 PRO A N 1
ATOM 738 C CA . PRO A 1 103 ? 18.330 0.346 -26.789 1.00 80.81 103 PRO A CA 1
ATOM 739 C C . PRO A 1 103 ? 16.830 0.031 -26.747 1.00 80.81 103 PRO A C 1
ATOM 741 O O . PRO A 1 103 ? 16.321 -0.297 -25.683 1.00 80.81 103 PRO A O 1
ATOM 744 N N . LEU A 1 104 ? 16.137 0.051 -27.891 1.00 82.31 104 LEU A N 1
ATOM 745 C CA . LEU A 1 104 ? 14.694 -0.216 -27.954 1.00 82.31 104 LEU A CA 1
ATOM 746 C C . LEU A 1 104 ? 14.337 -1.643 -27.528 1.00 82.31 104 LEU A C 1
ATOM 748 O O . LEU A 1 104 ? 13.372 -1.837 -26.800 1.00 82.31 104 LEU A O 1
ATOM 752 N N . VAL A 1 105 ? 15.157 -2.627 -27.906 1.00 83.62 105 VAL A N 1
ATOM 753 C CA . VAL A 1 105 ? 14.945 -4.031 -27.523 1.00 83.62 105 VAL A CA 1
ATOM 754 C C . VAL A 1 105 ? 15.106 -4.217 -26.010 1.00 83.62 105 VAL A C 1
ATOM 756 O O . VAL A 1 105 ? 14.352 -4.968 -25.403 1.00 83.62 105 VAL A O 1
ATOM 759 N N . ARG A 1 106 ? 16.032 -3.487 -25.370 1.00 85.56 106 ARG A N 1
ATOM 760 C CA . ARG A 1 106 ? 16.181 -3.513 -23.903 1.00 85.56 106 ARG A CA 1
ATOM 761 C C . ARG A 1 106 ? 14.975 -2.908 -23.195 1.00 85.56 106 ARG A C 1
ATOM 763 O O . ARG A 1 106 ? 14.527 -3.472 -22.207 1.00 85.56 106 ARG A O 1
ATOM 770 N N . VAL A 1 107 ? 14.449 -1.800 -23.719 1.00 85.62 107 VAL A N 1
ATOM 771 C CA . VAL A 1 107 ? 13.250 -1.148 -23.172 1.00 85.62 107 VAL A CA 1
ATOM 772 C C . VAL A 1 107 ? 12.029 -2.053 -23.309 1.00 85.62 107 VAL A C 1
ATOM 774 O O . VAL A 1 107 ? 11.285 -2.199 -22.348 1.00 85.62 107 VAL A O 1
ATOM 777 N N . ALA A 1 108 ? 11.859 -2.713 -24.456 1.00 86.94 108 ALA A N 1
ATOM 778 C CA . ALA A 1 108 ? 10.779 -3.675 -24.662 1.00 86.94 108 ALA A CA 1
ATOM 779 C C . ALA A 1 108 ? 10.895 -4.894 -23.727 1.00 86.94 108 ALA A C 1
ATOM 781 O O . ALA A 1 108 ? 9.913 -5.277 -23.099 1.00 86.94 108 ALA A O 1
ATOM 782 N N . ALA A 1 109 ? 12.097 -5.461 -23.567 1.00 86.56 109 ALA A N 1
ATOM 783 C CA . ALA A 1 109 ? 12.331 -6.578 -22.650 1.00 86.56 109 ALA A CA 1
ATOM 784 C C . ALA A 1 109 ? 12.107 -6.185 -21.177 1.00 86.56 109 ALA A C 1
ATOM 786 O O . ALA A 1 109 ? 11.502 -6.932 -20.414 1.00 86.56 109 ALA A O 1
ATOM 787 N N . ALA A 1 110 ? 12.532 -4.984 -20.774 1.00 86.50 110 ALA A N 1
ATOM 788 C CA . ALA A 1 110 ? 12.256 -4.473 -19.435 1.00 86.50 110 ALA A CA 1
ATOM 789 C C . ALA A 1 110 ? 10.760 -4.206 -19.214 1.00 86.50 110 ALA A C 1
ATOM 791 O O . ALA A 1 110 ? 10.255 -4.511 -18.140 1.00 86.50 110 ALA A O 1
ATOM 792 N N . ALA A 1 111 ? 10.045 -3.685 -20.218 1.00 86.38 111 ALA A N 1
ATOM 793 C CA . ALA A 1 111 ? 8.596 -3.510 -20.151 1.00 86.38 111 ALA A CA 1
ATOM 794 C C . ALA A 1 111 ? 7.887 -4.855 -19.933 1.00 86.38 111 ALA A C 1
ATOM 796 O O . ALA A 1 111 ? 7.037 -4.958 -19.056 1.00 86.38 111 ALA A O 1
ATOM 797 N N . ALA A 1 112 ? 8.296 -5.895 -20.665 1.00 86.69 112 ALA A N 1
ATOM 798 C CA . ALA A 1 112 ? 7.807 -7.259 -20.477 1.00 86.69 112 ALA A CA 1
ATOM 799 C C . ALA A 1 112 ? 8.030 -7.764 -19.040 1.00 86.69 112 ALA A C 1
ATOM 801 O O . ALA A 1 112 ? 7.086 -8.232 -18.406 1.00 86.69 112 ALA A O 1
ATOM 802 N N . ALA A 1 113 ? 9.238 -7.599 -18.490 1.00 85.06 113 ALA A N 1
ATOM 803 C CA . ALA A 1 113 ? 9.528 -7.976 -17.106 1.00 85.06 113 ALA A CA 1
ATOM 804 C C . ALA A 1 113 ? 8.671 -7.189 -16.094 1.00 85.06 113 ALA A C 1
ATOM 806 O O . ALA A 1 113 ? 8.125 -7.775 -15.165 1.00 85.06 113 ALA A O 1
ATOM 807 N N . VAL A 1 114 ? 8.497 -5.877 -16.293 1.00 85.38 114 VAL A N 1
ATOM 808 C CA . VAL A 1 114 ? 7.644 -5.029 -15.441 1.00 85.38 114 VAL A CA 1
ATOM 809 C C . VAL A 1 114 ? 6.187 -5.499 -15.457 1.00 85.38 114 VAL A C 1
ATOM 811 O O . VAL A 1 114 ? 5.576 -5.552 -14.396 1.00 85.38 114 VAL A O 1
ATOM 814 N N . GLN A 1 115 ? 5.640 -5.894 -16.613 1.00 86.50 115 GLN A N 1
ATOM 815 C CA . GLN A 1 115 ? 4.274 -6.434 -16.691 1.00 86.50 115 GLN A CA 1
ATOM 816 C C . GLN A 1 115 ? 4.123 -7.762 -15.951 1.00 86.50 115 GLN A C 1
ATOM 818 O O . GLN A 1 115 ? 3.105 -7.989 -15.300 1.00 86.50 115 GLN A O 1
ATOM 823 N N . VAL A 1 116 ? 5.136 -8.627 -16.029 1.00 82.88 116 VAL A N 1
ATOM 824 C CA . VAL A 1 116 ? 5.144 -9.899 -15.301 1.00 82.88 116 VAL A CA 1
ATOM 825 C C . VAL A 1 116 ? 5.148 -9.641 -13.794 1.00 82.88 116 VAL A C 1
ATOM 827 O O . VAL A 1 116 ? 4.317 -10.200 -13.088 1.00 82.88 116 VAL A O 1
ATOM 830 N N . PHE A 1 117 ? 6.012 -8.743 -13.306 1.00 82.06 117 PHE A N 1
ATOM 831 C CA . PHE A 1 117 ? 6.059 -8.387 -11.884 1.00 82.06 117 PHE A CA 1
ATOM 832 C C . PHE A 1 117 ? 4.797 -7.663 -11.400 1.00 82.06 117 PHE A C 1
ATOM 834 O O . PHE A 1 117 ? 4.364 -7.902 -10.278 1.00 82.06 117 PHE A O 1
ATOM 841 N N . ALA A 1 118 ? 4.182 -6.816 -12.229 1.00 79.25 118 ALA A N 1
ATOM 842 C CA . ALA A 1 118 ? 2.947 -6.110 -11.879 1.00 79.25 118 ALA A CA 1
ATOM 843 C C . ALA A 1 118 ? 1.740 -7.048 -11.716 1.00 79.25 118 ALA A C 1
ATOM 845 O O . ALA A 1 118 ? 0.800 -6.722 -11.001 1.00 79.25 118 ALA A O 1
ATOM 846 N N . ARG A 1 119 ? 1.766 -8.212 -12.374 1.00 80.06 119 ARG A N 1
ATOM 847 C CA . ARG A 1 119 ? 0.701 -9.229 -12.329 1.00 80.06 119 ARG A CA 1
ATOM 848 C C . ARG A 1 119 ? 1.076 -10.432 -11.474 1.00 80.06 119 ARG A C 1
ATOM 850 O O . ARG A 1 119 ? 0.421 -11.469 -11.536 1.00 80.06 119 ARG A O 1
ATOM 857 N N . LEU A 1 120 ? 2.160 -10.313 -10.716 1.00 73.69 120 LEU A N 1
ATOM 858 C CA . LEU A 1 120 ? 2.707 -11.415 -9.960 1.00 73.69 120 LEU A CA 1
ATOM 859 C C . LEU A 1 120 ? 1.899 -11.649 -8.682 1.00 73.69 120 LEU A C 1
ATOM 861 O O . LEU A 1 120 ? 2.118 -11.000 -7.660 1.00 73.69 120 LEU A O 1
ATOM 865 N N . GLN A 1 121 ? 0.996 -12.619 -8.747 1.00 63.66 121 GLN A N 1
ATOM 866 C CA . GLN A 1 121 ? 0.306 -13.186 -7.594 1.00 63.66 121 GLN A CA 1
ATOM 867 C C . GLN A 1 121 ? 0.992 -14.513 -7.262 1.00 63.66 121 GLN A C 1
ATOM 869 O O . GLN A 1 121 ? 0.764 -15.522 -7.920 1.00 63.66 121 GLN A O 1
ATOM 874 N N . LEU A 1 122 ? 1.928 -14.481 -6.312 1.00 57.69 122 LEU A N 1
ATOM 875 C CA . LEU A 1 122 ? 2.462 -15.706 -5.722 1.00 57.69 122 LEU A CA 1
ATOM 876 C C . LEU A 1 122 ? 1.591 -16.044 -4.516 1.00 57.69 122 LEU A C 1
ATOM 878 O O . LEU A 1 122 ? 1.506 -15.219 -3.606 1.00 57.69 122 LEU A O 1
ATOM 882 N N . ASP A 1 123 ? 1.019 -17.247 -4.486 1.00 50.28 123 ASP A N 1
ATOM 883 C CA . ASP A 1 123 ? 0.188 -17.776 -3.388 1.00 50.28 123 ASP A CA 1
ATOM 884 C C . ASP A 1 123 ? 1.011 -18.116 -2.118 1.00 50.28 123 ASP A C 1
ATOM 886 O O . ASP A 1 123 ? 0.841 -19.157 -1.488 1.00 50.28 123 ASP A O 1
ATOM 890 N N . GLY A 1 124 ? 1.964 -17.252 -1.752 1.00 53.00 124 GLY A N 1
ATOM 891 C CA . GLY A 1 124 ? 2.902 -17.424 -0.641 1.00 53.00 124 GLY A CA 1
ATOM 892 C C . GLY A 1 124 ? 2.846 -16.288 0.387 1.00 53.00 124 GLY A C 1
ATOM 893 O O . GLY A 1 124 ? 1.827 -15.635 0.576 1.00 53.00 124 GLY A O 1
ATOM 894 N N . PHE A 1 125 ? 3.965 -16.045 1.080 1.00 49.12 125 PHE A N 1
ATOM 895 C CA . PHE A 1 125 ? 4.091 -14.978 2.082 1.00 49.12 125 PHE A CA 1
ATOM 896 C C . PHE A 1 125 ? 3.696 -13.604 1.506 1.00 49.12 125 PHE A C 1
ATOM 898 O O . PHE A 1 125 ? 4.251 -13.186 0.483 1.00 49.12 125 PHE A O 1
ATOM 905 N N . LEU A 1 126 ? 2.780 -12.897 2.186 1.00 49.47 126 LEU A N 1
ATOM 906 C CA . LEU A 1 126 ? 2.402 -11.513 1.885 1.00 49.47 126 LEU A CA 1
ATOM 907 C C . LEU A 1 126 ? 3.669 -10.651 1.834 1.00 49.47 126 LEU A C 1
ATOM 909 O O . LEU A 1 126 ? 4.305 -10.375 2.846 1.00 49.47 126 LEU A O 1
ATOM 913 N N . GLY A 1 127 ? 4.065 -10.275 0.619 1.00 55.44 127 GLY A N 1
ATOM 914 C CA . GLY A 1 127 ? 5.250 -9.463 0.369 1.00 55.44 127 GLY A CA 1
ATOM 915 C C . GLY A 1 127 ? 6.442 -10.193 -0.249 1.00 55.44 127 GLY A C 1
ATOM 916 O O . GLY A 1 127 ? 7.381 -9.513 -0.642 1.00 55.44 127 GLY A O 1
ATOM 917 N N . LEU A 1 128 ? 6.437 -11.521 -0.435 1.00 63.62 128 LEU A N 1
ATOM 918 C CA . LEU A 1 128 ? 7.534 -12.206 -1.144 1.00 63.62 128 LEU A CA 1
ATOM 919 C C . LEU A 1 128 ? 7.597 -11.771 -2.616 1.00 63.62 128 LEU A C 1
ATOM 921 O O . LEU A 1 128 ? 8.662 -11.407 -3.111 1.00 63.62 128 LEU A O 1
ATOM 925 N N . SER A 1 129 ? 6.447 -11.731 -3.296 1.00 69.44 129 SER A N 1
ATOM 926 C CA . SER A 1 129 ? 6.322 -11.196 -4.660 1.00 69.44 129 SER A CA 1
ATOM 927 C C . SER A 1 129 ? 6.753 -9.729 -4.733 1.00 69.44 129 SER A C 1
ATOM 929 O O . SER A 1 129 ? 7.481 -9.346 -5.649 1.00 69.44 129 SER A O 1
ATOM 931 N N . ALA A 1 130 ? 6.385 -8.925 -3.729 1.00 66.31 130 ALA A N 1
ATOM 932 C CA . ALA A 1 130 ? 6.773 -7.522 -3.630 1.00 66.31 130 ALA A CA 1
ATOM 933 C C . ALA A 1 130 ? 8.280 -7.347 -3.384 1.00 66.31 130 ALA A C 1
ATOM 935 O O . ALA A 1 130 ? 8.901 -6.508 -4.027 1.00 66.31 130 ALA A O 1
ATOM 936 N N . ILE A 1 131 ? 8.897 -8.153 -2.513 1.00 70.62 131 ILE A N 1
ATOM 937 C CA . ILE A 1 131 ? 10.343 -8.138 -2.254 1.00 70.62 131 ILE A CA 1
ATOM 938 C C . ILE A 1 131 ? 11.094 -8.563 -3.512 1.00 70.62 131 ILE A C 1
ATOM 940 O O . ILE A 1 131 ? 11.991 -7.845 -3.944 1.00 70.62 131 ILE A O 1
ATOM 944 N N . ILE A 1 132 ? 10.713 -9.681 -4.134 1.00 75.50 132 ILE A N 1
ATOM 945 C CA . ILE A 1 132 ? 11.346 -10.169 -5.366 1.00 75.50 132 ILE A CA 1
ATOM 946 C C . ILE A 1 132 ? 11.222 -9.114 -6.470 1.00 75.50 132 ILE A C 1
ATOM 948 O O . ILE A 1 132 ? 12.222 -8.783 -7.109 1.00 75.50 132 ILE A O 1
ATOM 952 N N . GLY A 1 133 ? 10.033 -8.534 -6.657 1.00 72.75 133 GLY A N 1
ATOM 953 C CA . GLY A 1 133 ? 9.796 -7.456 -7.614 1.00 72.75 133 GLY A CA 1
ATOM 954 C C . GLY A 1 133 ? 10.648 -6.220 -7.319 1.00 72.75 133 GLY A C 1
ATOM 955 O O . GLY A 1 133 ? 11.400 -5.771 -8.182 1.00 72.75 133 GLY A O 1
ATOM 956 N N . CYS A 1 134 ? 10.609 -5.701 -6.091 1.00 75.19 134 CYS A N 1
ATOM 957 C CA . CYS A 1 134 ? 11.383 -4.531 -5.670 1.00 75.19 134 CYS A CA 1
ATOM 958 C C . CYS A 1 134 ? 12.890 -4.750 -5.812 1.00 75.19 134 CYS A C 1
ATOM 960 O O . CYS A 1 134 ? 13.573 -3.905 -6.389 1.00 75.19 134 CYS A O 1
ATOM 962 N N . VAL A 1 135 ? 13.413 -5.883 -5.340 1.00 80.19 135 VAL A N 1
ATOM 963 C CA . VAL A 1 135 ? 14.838 -6.229 -5.438 1.00 80.19 135 VAL A CA 1
ATOM 964 C C . VAL A 1 135 ? 15.251 -6.352 -6.899 1.00 80.19 135 VAL A C 1
ATOM 966 O O . VAL A 1 135 ? 16.270 -5.786 -7.292 1.00 80.19 135 VAL A O 1
ATOM 969 N N . THR A 1 136 ? 14.449 -7.018 -7.732 1.00 79.81 136 THR A N 1
ATOM 970 C CA . THR A 1 136 ? 14.770 -7.213 -9.152 1.00 79.81 136 THR A CA 1
ATOM 971 C C . THR A 1 136 ? 14.733 -5.897 -9.927 1.00 79.81 136 THR A C 1
ATOM 973 O O . THR A 1 136 ? 15.656 -5.590 -10.686 1.00 79.81 136 THR A O 1
ATOM 976 N N . LEU A 1 137 ? 13.711 -5.066 -9.707 1.00 79.75 137 LEU A N 1
ATOM 977 C CA . LEU A 1 137 ? 13.590 -3.758 -10.353 1.00 79.75 137 LEU A CA 1
ATOM 978 C C . LEU A 1 137 ? 14.654 -2.775 -9.841 1.00 79.75 137 LEU A C 1
ATOM 980 O O . LEU A 1 137 ? 15.198 -2.007 -10.635 1.00 79.75 137 LEU A O 1
ATOM 984 N N . ALA A 1 138 ? 15.037 -2.837 -8.561 1.00 79.62 138 ALA A N 1
ATOM 985 C CA . ALA A 1 138 ? 16.154 -2.067 -8.013 1.00 79.62 138 ALA A CA 1
ATOM 986 C C . ALA A 1 138 ? 17.500 -2.518 -8.603 1.00 79.62 138 ALA A C 1
ATOM 988 O O . ALA A 1 138 ? 18.297 -1.677 -9.028 1.00 79.62 138 ALA A O 1
ATOM 989 N N . ALA A 1 139 ? 17.733 -3.829 -8.709 1.00 79.19 139 ALA A N 1
ATOM 990 C CA . ALA A 1 139 ? 18.919 -4.403 -9.343 1.00 79.19 139 ALA A CA 1
ATOM 991 C C . ALA A 1 139 ? 19.014 -4.048 -10.837 1.00 79.19 139 ALA A C 1
ATOM 993 O O . ALA A 1 139 ? 20.113 -3.975 -11.383 1.00 79.19 139 ALA A O 1
ATOM 994 N N . LEU A 1 140 ? 17.887 -3.759 -11.493 1.00 80.50 140 LEU A N 1
ATOM 995 C CA . LEU A 1 140 ? 17.847 -3.220 -12.852 1.00 80.50 140 LEU A CA 1
ATOM 996 C C . LEU A 1 140 ? 18.092 -1.699 -12.888 1.00 80.50 140 LEU A C 1
ATOM 998 O O . LEU A 1 140 ? 18.856 -1.206 -13.724 1.00 80.50 140 LEU A O 1
ATOM 1002 N N . PHE A 1 141 ? 17.481 -0.953 -11.967 1.00 81.62 141 PHE A N 1
ATOM 1003 C CA . PHE A 1 141 ? 17.521 0.510 -11.915 1.00 81.62 141 PHE A CA 1
ATOM 1004 C C . PHE A 1 141 ? 18.885 1.066 -11.481 1.00 81.62 141 PHE A C 1
ATOM 1006 O O . PHE A 1 141 ? 19.399 2.012 -12.088 1.00 81.62 141 PHE A O 1
ATOM 1013 N N . VAL A 1 142 ? 19.515 0.477 -10.460 1.00 83.06 142 VAL A N 1
ATOM 1014 C CA . VAL A 1 142 ? 20.778 0.972 -9.888 1.00 83.06 142 VAL A CA 1
ATOM 1015 C C . VAL A 1 142 ? 21.913 0.967 -10.925 1.00 83.06 142 VAL A C 1
ATOM 1017 O O . VAL A 1 142 ? 22.499 2.031 -11.163 1.00 83.06 142 VAL A O 1
ATOM 1020 N N . PRO A 1 143 ? 22.208 -0.140 -11.637 1.00 80.31 143 PRO A N 1
ATOM 1021 C CA . PRO A 1 143 ? 23.250 -0.154 -12.665 1.00 80.31 143 PRO A CA 1
ATOM 1022 C C . PRO A 1 143 ? 22.934 0.771 -13.843 1.00 80.31 143 PRO A C 1
ATOM 1024 O O . PRO A 1 143 ? 23.849 1.353 -14.436 1.00 80.31 143 PRO A O 1
ATOM 1027 N N . ALA A 1 144 ? 21.650 0.925 -14.185 1.00 79.19 144 ALA A N 1
ATOM 1028 C CA . ALA A 1 144 ? 21.206 1.845 -15.225 1.00 79.19 144 ALA A CA 1
ATOM 1029 C C . ALA A 1 144 ? 21.512 3.305 -14.855 1.00 79.19 144 ALA A C 1
ATOM 1031 O O . ALA A 1 144 ? 22.046 4.061 -15.671 1.00 79.19 144 ALA A O 1
ATOM 1032 N N . MET A 1 145 ? 21.248 3.687 -13.604 1.00 79.50 145 MET A N 1
ATOM 1033 C CA . MET A 1 145 ? 21.478 5.039 -13.103 1.00 79.50 145 MET A CA 1
ATOM 1034 C C . MET A 1 145 ? 22.965 5.345 -12.872 1.00 79.50 145 MET A C 1
ATOM 1036 O O . MET A 1 145 ? 23.416 6.466 -13.121 1.00 79.50 145 MET A O 1
ATOM 1040 N N . LEU A 1 146 ? 23.760 4.358 -12.447 1.00 79.38 146 LEU A N 1
ATOM 1041 C CA . LEU A 1 146 ? 25.205 4.523 -12.239 1.00 79.38 146 LEU A CA 1
ATOM 1042 C C . LEU A 1 146 ? 25.957 4.868 -13.534 1.00 79.38 146 LEU A C 1
ATOM 1044 O O . LEU A 1 146 ? 26.957 5.586 -13.483 1.00 79.38 146 LEU A O 1
ATOM 1048 N N . ARG A 1 147 ? 25.456 4.415 -14.690 1.00 75.94 147 ARG A N 1
ATOM 1049 C CA . ARG A 1 147 ? 26.034 4.680 -16.019 1.00 75.94 147 ARG A CA 1
ATOM 1050 C C . ARG A 1 147 ? 25.604 6.018 -16.634 1.00 75.94 147 ARG A C 1
ATOM 1052 O O . ARG A 1 147 ? 26.173 6.419 -17.653 1.00 75.94 147 ARG A O 1
ATOM 1059 N N . ARG A 1 148 ? 24.620 6.706 -16.045 1.00 75.25 148 ARG A N 1
ATOM 1060 C CA . ARG A 1 148 ? 24.143 8.018 -16.505 1.00 75.25 148 ARG A CA 1
ATOM 1061 C C . ARG A 1 148 ? 25.072 9.152 -16.081 1.00 75.25 148 ARG A C 1
ATOM 1063 O O . ARG A 1 148 ? 25.875 9.042 -15.156 1.00 75.25 148 ARG A O 1
ATOM 1070 N N . GLU A 1 149 ? 24.955 10.269 -16.789 1.00 77.19 149 GLU A N 1
ATOM 1071 C CA . GLU A 1 149 ? 25.721 11.480 -16.512 1.00 77.19 149 GLU A CA 1
ATOM 1072 C C . GLU A 1 149 ? 25.446 12.016 -15.098 1.00 77.19 149 GLU A C 1
ATOM 1074 O O . GLU A 1 149 ? 24.311 11.973 -14.611 1.00 77.19 149 GLU A O 1
ATOM 1079 N N . ARG A 1 150 ? 26.493 12.528 -14.430 1.00 75.25 150 ARG A N 1
ATOM 1080 C CA . ARG A 1 150 ? 26.448 12.921 -13.008 1.00 75.25 150 ARG A CA 1
ATOM 1081 C C . ARG A 1 150 ? 25.313 13.908 -12.703 1.00 75.25 150 ARG A C 1
ATOM 1083 O O . ARG A 1 150 ? 24.705 13.800 -11.641 1.00 75.25 150 ARG A O 1
ATOM 1090 N N . ALA A 1 151 ? 25.004 14.822 -13.625 1.00 74.75 151 ALA A N 1
ATOM 1091 C CA . ALA A 1 151 ? 23.938 15.812 -13.461 1.00 74.75 151 ALA A CA 1
ATOM 1092 C C . ALA A 1 151 ? 22.535 15.181 -13.407 1.00 74.75 151 ALA A C 1
ATOM 1094 O O . ALA A 1 151 ? 21.726 15.527 -12.547 1.00 74.75 151 ALA A O 1
ATOM 1095 N N . VAL A 1 152 ? 22.260 14.216 -14.289 1.00 76.19 152 VAL A N 1
ATOM 1096 C CA . VAL A 1 152 ? 20.974 13.505 -14.335 1.00 76.19 152 VAL A CA 1
ATOM 1097 C C . VAL A 1 152 ? 20.836 12.578 -13.132 1.00 76.19 152 VAL A C 1
ATOM 1099 O O . VAL A 1 152 ? 19.786 12.548 -12.497 1.00 76.19 152 VAL A O 1
ATOM 1102 N N . ARG A 1 153 ? 21.923 11.892 -12.760 1.00 77.94 153 ARG A N 1
ATOM 1103 C CA . ARG A 1 153 ? 21.973 11.047 -11.564 1.00 77.94 153 ARG A CA 1
ATOM 1104 C C . ARG A 1 153 ? 21.638 11.841 -10.301 1.00 77.94 153 ARG A C 1
ATOM 1106 O O . ARG A 1 153 ? 20.751 11.437 -9.562 1.00 77.94 153 ARG A O 1
ATOM 1113 N N . LYS A 1 154 ? 22.291 12.989 -10.076 1.00 77.00 154 LYS A N 1
ATOM 1114 C CA . LYS A 1 154 ? 22.027 13.835 -8.898 1.00 77.00 154 LYS A CA 1
ATOM 1115 C C . LYS A 1 154 ? 20.566 14.282 -8.818 1.00 77.00 154 LYS A C 1
ATOM 1117 O O . LYS A 1 154 ? 19.994 14.226 -7.737 1.00 77.00 154 LYS A O 1
ATOM 1122 N N . ARG A 1 155 ? 19.952 14.680 -9.941 1.00 79.69 155 ARG A N 1
ATOM 1123 C CA . ARG A 1 155 ? 18.527 15.052 -9.963 1.00 79.69 155 ARG A CA 1
ATOM 1124 C C . ARG A 1 155 ? 17.632 13.884 -9.573 1.00 79.69 155 ARG A C 1
ATOM 1126 O O . ARG A 1 155 ? 16.818 14.044 -8.677 1.00 79.69 155 ARG A O 1
ATOM 1133 N N . VAL A 1 156 ? 17.808 12.717 -10.192 1.00 78.50 156 VAL A N 1
ATOM 1134 C CA . VAL A 1 156 ? 16.940 11.567 -9.900 1.00 78.50 156 VAL A CA 1
ATOM 1135 C C . VAL A 1 156 ? 17.091 11.100 -8.453 1.00 78.50 156 VAL A C 1
ATOM 1137 O O . VAL A 1 156 ? 16.082 10.881 -7.799 1.00 78.50 156 VAL A O 1
ATOM 1140 N N . TRP A 1 157 ? 18.312 11.034 -7.915 1.00 77.00 157 TRP A N 1
ATOM 1141 C CA . TRP A 1 157 ? 18.522 10.695 -6.502 1.00 77.00 157 TRP A CA 1
ATOM 1142 C C . TRP A 1 157 ? 17.975 11.757 -5.543 1.00 77.00 157 TRP A C 1
ATOM 1144 O O . TRP A 1 157 ? 17.449 11.397 -4.498 1.00 77.00 157 TRP A O 1
ATOM 1154 N N . LYS A 1 158 ? 18.038 13.048 -5.900 1.00 77.44 158 LYS A N 1
ATOM 1155 C CA . LYS A 1 158 ? 17.411 14.121 -5.115 1.00 77.44 158 LYS A CA 1
ATOM 1156 C C . LYS A 1 158 ? 15.893 13.949 -5.064 1.00 77.44 158 LYS A C 1
ATOM 1158 O O . LYS A 1 158 ? 15.330 13.968 -3.979 1.00 77.44 158 LYS A O 1
ATOM 1163 N N . TYR A 1 159 ? 15.239 13.763 -6.212 1.00 75.56 159 TYR A N 1
ATOM 1164 C CA . TYR A 1 159 ? 13.787 13.567 -6.255 1.00 75.56 159 TYR A CA 1
ATOM 1165 C C . TYR A 1 159 ? 13.365 12.269 -5.563 1.00 75.56 159 TYR A C 1
ATOM 1167 O O . TYR A 1 159 ? 12.418 12.287 -4.788 1.00 75.56 159 TYR A O 1
ATOM 1175 N N . LEU A 1 160 ? 14.106 11.175 -5.767 1.00 77.06 160 LEU A N 1
ATOM 1176 C CA . LEU A 1 160 ? 13.870 9.918 -5.059 1.00 77.06 160 LEU A CA 1
ATOM 1177 C C . LEU A 1 160 ? 14.018 10.099 -3.542 1.00 77.06 160 LEU A C 1
ATOM 1179 O O . LEU A 1 160 ? 13.168 9.640 -2.793 1.00 77.06 160 LEU A O 1
ATOM 1183 N N . GLY A 1 161 ? 15.051 10.817 -3.095 1.00 72.81 161 GLY A N 1
ATOM 1184 C CA . GLY A 1 161 ? 15.261 11.139 -1.685 1.00 72.81 161 GLY A CA 1
ATOM 1185 C C . GLY A 1 161 ? 14.135 11.986 -1.093 1.00 72.81 161 GLY A C 1
ATOM 1186 O O . GLY A 1 161 ? 13.705 11.703 0.016 1.00 72.81 161 GLY A O 1
ATOM 1187 N N . ILE A 1 162 ? 13.609 12.966 -1.837 1.00 73.31 162 ILE A N 1
ATOM 1188 C CA . ILE A 1 162 ? 12.437 13.755 -1.418 1.00 73.31 162 ILE A CA 1
ATOM 1189 C C . ILE A 1 162 ? 11.215 12.847 -1.260 1.00 73.31 162 ILE A C 1
ATOM 1191 O O . ILE A 1 162 ? 10.558 12.900 -0.229 1.00 73.31 162 ILE A O 1
ATOM 1195 N N . VAL A 1 163 ? 10.939 11.983 -2.241 1.00 69.94 163 VAL A N 1
ATOM 1196 C CA . VAL A 1 163 ? 9.809 11.041 -2.177 1.00 69.94 163 VAL A CA 1
ATOM 1197 C C . VAL A 1 163 ? 9.945 10.108 -0.970 1.00 69.94 163 VAL A C 1
ATOM 1199 O O . VAL A 1 163 ? 8.992 9.951 -0.212 1.00 69.94 163 VAL A O 1
ATOM 1202 N N . VAL A 1 164 ? 11.136 9.546 -0.741 1.00 70.25 164 VAL A N 1
ATOM 1203 C CA . VAL A 1 164 ? 11.417 8.682 0.418 1.00 70.25 164 VAL A CA 1
ATOM 1204 C C . VAL A 1 164 ? 11.314 9.452 1.739 1.00 70.25 164 VAL A C 1
ATOM 1206 O O . VAL A 1 164 ? 10.787 8.919 2.709 1.00 70.25 164 VAL A O 1
ATOM 1209 N N . ALA A 1 165 ? 11.764 10.705 1.798 1.00 68.19 165 ALA A N 1
ATOM 1210 C CA . ALA A 1 165 ? 11.662 11.534 2.997 1.00 68.19 165 ALA A CA 1
ATOM 1211 C C . ALA A 1 165 ? 10.206 11.907 3.319 1.00 68.19 165 ALA A C 1
ATOM 1213 O O . ALA A 1 165 ? 9.792 11.801 4.470 1.00 68.19 165 ALA A O 1
ATOM 1214 N N . CYS A 1 166 ? 9.408 12.281 2.314 1.00 67.19 166 CYS A N 1
ATOM 1215 C CA . CYS A 1 166 ? 7.970 12.502 2.478 1.00 67.19 166 CYS A CA 1
ATOM 1216 C C . CYS A 1 166 ? 7.264 11.226 2.959 1.00 67.19 166 CYS A C 1
ATOM 1218 O O . CYS A 1 166 ? 6.425 11.290 3.856 1.00 67.19 166 CYS A O 1
ATOM 1220 N N . ALA A 1 167 ? 7.654 10.069 2.417 1.00 60.28 167 ALA A N 1
ATOM 1221 C CA . ALA A 1 167 ? 7.175 8.771 2.870 1.00 60.28 167 ALA A CA 1
ATOM 1222 C C . ALA A 1 167 ? 7.574 8.473 4.329 1.00 60.28 167 ALA A C 1
ATOM 1224 O O . ALA A 1 167 ? 6.753 8.025 5.119 1.00 60.28 167 ALA A O 1
ATOM 1225 N N . ALA A 1 168 ? 8.804 8.771 4.741 1.00 63.56 168 ALA A N 1
ATOM 1226 C CA . ALA A 1 168 ? 9.213 8.612 6.136 1.00 63.56 168 ALA A CA 1
ATOM 1227 C C . ALA A 1 168 ? 8.436 9.552 7.079 1.00 63.56 168 ALA A C 1
ATOM 1229 O O . ALA A 1 168 ? 8.008 9.139 8.154 1.00 63.56 168 ALA A O 1
ATOM 1230 N N . LEU A 1 169 ? 8.193 10.799 6.667 1.00 68.06 169 LEU A N 1
ATOM 1231 C CA . LEU A 1 169 ? 7.460 11.778 7.471 1.00 68.06 169 LEU A CA 1
ATOM 1232 C C . LEU A 1 169 ? 5.996 11.363 7.693 1.00 68.06 169 LEU A C 1
ATOM 1234 O O . LEU A 1 169 ? 5.482 11.465 8.805 1.00 68.06 169 LEU A O 1
ATOM 1238 N N . ALA A 1 170 ? 5.328 10.849 6.660 1.00 59.19 170 ALA A N 1
ATOM 1239 C CA . ALA A 1 170 ? 3.958 10.364 6.794 1.00 59.19 170 ALA A CA 1
ATOM 1240 C C . ALA A 1 170 ? 3.866 9.047 7.605 1.00 59.19 170 ALA A C 1
ATOM 1242 O O . ALA A 1 170 ? 2.860 8.831 8.283 1.00 59.19 170 ALA A O 1
ATOM 1243 N N . LEU A 1 171 ? 4.925 8.221 7.626 1.00 57.47 171 LEU A N 1
ATOM 1244 C CA . LEU A 1 171 ? 5.068 7.066 8.530 1.00 57.47 171 LEU A CA 1
ATOM 1245 C C . LEU A 1 171 ? 5.114 7.520 9.996 1.00 57.47 171 LEU A C 1
ATOM 1247 O O . LEU A 1 171 ? 4.417 6.958 10.837 1.00 57.47 171 LEU A O 1
ATOM 1251 N N . VAL A 1 172 ? 5.894 8.566 10.292 1.00 66.31 172 VAL A N 1
ATOM 1252 C CA . VAL A 1 172 ? 5.967 9.165 11.635 1.00 66.31 172 VAL A CA 1
ATOM 1253 C C . VAL A 1 172 ? 4.611 9.736 12.054 1.00 66.31 172 VAL A C 1
ATOM 1255 O O . VAL A 1 172 ? 4.178 9.503 13.179 1.00 66.31 172 VAL A O 1
ATOM 1258 N N . GLY A 1 173 ? 3.905 10.419 11.145 1.00 62.16 173 GLY A N 1
ATOM 1259 C CA . GLY A 1 173 ? 2.550 10.918 11.398 1.00 62.16 173 GLY A CA 1
ATOM 1260 C C . GLY A 1 173 ? 1.571 9.806 11.783 1.00 62.16 173 GLY A C 1
ATOM 1261 O O . GLY A 1 173 ? 0.853 9.944 12.770 1.00 62.16 173 GLY A O 1
ATOM 1262 N N . LEU A 1 174 ? 1.595 8.669 11.074 1.00 58.84 174 LEU A N 1
ATOM 1263 C CA . LEU A 1 174 ? 0.792 7.508 11.465 1.00 58.84 174 LEU A CA 1
ATOM 1264 C C . LEU A 1 174 ? 1.217 6.956 12.823 1.00 58.84 174 LEU A C 1
ATOM 1266 O O . LEU A 1 174 ? 0.354 6.681 13.646 1.00 58.84 174 LEU A O 1
ATOM 1270 N N . ALA A 1 175 ? 2.516 6.772 13.059 1.00 60.72 175 ALA A N 1
ATOM 1271 C CA . ALA A 1 175 ? 3.001 6.214 14.317 1.00 60.72 175 ALA A CA 1
ATOM 1272 C C . ALA A 1 175 ? 2.517 7.046 15.516 1.00 60.72 175 ALA A C 1
ATOM 1274 O O . ALA A 1 175 ? 2.071 6.485 16.513 1.00 60.72 175 ALA A O 1
ATOM 1275 N N . LEU A 1 176 ? 2.520 8.376 15.384 1.00 66.38 176 LEU A N 1
ATOM 1276 C CA . LEU A 1 176 ? 1.981 9.291 16.389 1.00 66.38 176 LEU A CA 1
ATOM 1277 C C . LEU A 1 176 ? 0.456 9.166 16.538 1.00 66.38 176 LEU A C 1
ATOM 1279 O O . LEU A 1 176 ? -0.029 9.078 17.663 1.00 66.38 176 LEU A O 1
ATOM 1283 N N . SER A 1 177 ? -0.302 9.093 15.438 1.00 61.56 177 SER A N 1
ATOM 1284 C CA . SER A 1 177 ? -1.760 8.877 15.482 1.00 61.56 177 SER A CA 1
ATOM 1285 C C . SER A 1 177 ? -2.145 7.522 16.085 1.00 61.56 177 SER A C 1
ATOM 1287 O O . SER A 1 177 ? -3.092 7.439 16.860 1.00 61.56 177 SER A O 1
ATOM 1289 N N . ALA A 1 178 ? -1.398 6.463 15.778 1.00 61.59 178 ALA A N 1
ATOM 1290 C CA . ALA A 1 178 ? -1.598 5.135 16.348 1.00 61.59 178 ALA A CA 1
ATOM 1291 C C . ALA A 1 178 ? -1.271 5.114 17.850 1.00 61.59 178 ALA A C 1
ATOM 1293 O O . ALA A 1 178 ? -1.991 4.485 18.626 1.00 61.59 178 ALA A O 1
ATOM 1294 N N . LEU A 1 179 ? -0.227 5.838 18.279 1.00 69.19 179 LEU A N 1
ATOM 1295 C CA . LEU A 1 179 ? 0.069 6.031 19.701 1.00 69.19 179 LEU A CA 1
ATOM 1296 C C . LEU A 1 179 ? -1.064 6.772 20.422 1.00 69.19 179 LEU A C 1
ATOM 1298 O O . LEU A 1 179 ? -1.424 6.375 21.528 1.00 69.19 179 LEU A O 1
ATOM 1302 N N . ALA A 1 180 ? -1.636 7.805 19.798 1.00 71.12 180 ALA A N 1
ATOM 1303 C CA . ALA A 1 180 ? -2.749 8.566 20.363 1.00 71.12 180 ALA A CA 1
ATOM 1304 C C . ALA A 1 180 ? -4.028 7.716 20.490 1.00 71.12 180 ALA A C 1
ATOM 1306 O O . ALA A 1 180 ? -4.669 7.725 21.538 1.00 71.12 180 ALA A O 1
ATOM 1307 N N . ALA A 1 181 ? -4.341 6.898 19.480 1.00 69.50 181 ALA A N 1
ATOM 1308 C CA . ALA A 1 181 ? -5.517 6.024 19.480 1.00 69.50 181 ALA A CA 1
ATOM 1309 C C . ALA A 1 181 ? -5.415 4.841 20.464 1.00 69.50 181 ALA A C 1
ATOM 1311 O O . ALA A 1 181 ? -6.432 4.254 20.841 1.00 69.50 181 ALA A O 1
ATOM 1312 N N . ARG A 1 182 ? -4.205 4.484 20.918 1.00 75.12 182 ARG A N 1
ATOM 1313 C CA . ARG A 1 182 ? -3.982 3.333 21.807 1.00 75.12 182 ARG A CA 1
ATOM 1314 C C . ARG A 1 182 ? -4.721 3.464 23.139 1.00 75.12 182 ARG A C 1
ATOM 1316 O O . ARG A 1 182 ? -5.295 2.481 23.598 1.00 75.12 182 ARG A O 1
ATOM 1323 N N . GLY A 1 183 ? -4.715 4.654 23.741 1.00 79.75 183 GLY A N 1
ATOM 1324 C CA . GLY A 1 183 ? -5.391 4.906 25.018 1.00 79.75 183 GLY A CA 1
ATOM 1325 C C . GLY A 1 183 ? -6.904 4.665 24.933 1.00 79.75 183 GLY A C 1
ATOM 1326 O O . GLY A 1 183 ? -7.410 3.799 25.648 1.00 79.75 183 GLY A O 1
ATOM 1327 N N . PRO A 1 184 ? -7.622 5.353 24.025 1.00 77.81 184 PRO A N 1
ATOM 1328 C CA . PRO A 1 184 ? -9.055 5.147 23.813 1.00 77.81 184 PRO A CA 1
ATOM 1329 C C . PRO A 1 184 ? -9.433 3.704 23.447 1.00 77.81 184 PRO A C 1
ATOM 1331 O O . PRO A 1 184 ? -10.431 3.197 23.951 1.00 77.81 184 PRO A O 1
ATOM 1334 N N . LEU A 1 185 ? -8.628 3.004 22.637 1.00 76.44 185 LEU A N 1
ATOM 1335 C CA . LEU A 1 185 ? -8.878 1.595 22.296 1.00 76.44 185 LEU A CA 1
ATOM 1336 C C . LEU A 1 185 ? -8.752 0.662 23.510 1.00 76.44 185 LEU A C 1
ATOM 1338 O O . LEU A 1 185 ? -9.589 -0.220 23.702 1.00 76.44 185 LEU A O 1
ATOM 1342 N N . GLN A 1 186 ? -7.719 0.852 24.337 1.00 82.62 186 GLN A N 1
ATOM 1343 C CA . GLN A 1 186 ? -7.517 0.056 25.551 1.00 82.62 186 GLN A CA 1
ATOM 1344 C C . GLN A 1 186 ? -8.618 0.310 26.582 1.00 82.62 186 GLN A C 1
ATOM 1346 O O . GLN A 1 186 ? -9.132 -0.639 27.173 1.00 82.62 186 GLN A O 1
ATOM 1351 N N . GLU A 1 187 ? -9.007 1.573 26.761 1.00 84.19 187 GLU A N 1
ATOM 1352 C CA . GLU A 1 187 ? -10.102 1.939 27.657 1.00 84.19 187 GLU A CA 1
ATOM 1353 C C . GLU A 1 187 ? -11.441 1.387 27.154 1.00 84.19 187 GLU A C 1
ATOM 1355 O O . GLU A 1 187 ? -12.171 0.782 27.934 1.00 84.19 187 GLU A O 1
ATOM 1360 N N . GLY A 1 188 ? -11.731 1.490 25.852 1.00 80.12 188 GLY A N 1
ATOM 1361 C CA . GLY A 1 188 ? -12.927 0.900 25.248 1.00 80.12 188 GLY A CA 1
ATOM 1362 C C . GLY A 1 188 ? -13.010 -0.606 25.492 1.00 80.12 188 GLY A C 1
ATOM 1363 O O . GLY A 1 188 ? -14.024 -1.093 25.982 1.00 80.12 188 GLY A O 1
ATOM 1364 N N . ASN A 1 189 ? -11.918 -1.341 25.257 1.00 85.19 189 ASN A N 1
ATOM 1365 C CA . ASN A 1 189 ? -11.868 -2.782 25.512 1.00 85.19 189 ASN A CA 1
ATOM 1366 C C . ASN A 1 189 ? -12.076 -3.132 26.995 1.00 85.19 189 ASN A C 1
ATOM 1368 O O . ASN A 1 189 ? -12.782 -4.090 27.307 1.00 85.19 189 ASN A O 1
ATOM 1372 N N . ARG A 1 190 ? -11.501 -2.354 27.920 1.00 88.00 190 ARG A N 1
ATOM 1373 C CA . ARG A 1 190 ? -11.711 -2.546 29.362 1.00 88.00 190 ARG A CA 1
ATOM 1374 C C . ARG A 1 190 ? -13.187 -2.378 29.735 1.00 88.00 190 ARG A C 1
ATOM 1376 O O . ARG A 1 190 ? -13.747 -3.243 30.396 1.00 88.00 190 ARG A O 1
ATOM 1383 N N . ARG A 1 191 ? -13.840 -1.338 29.208 1.00 88.25 191 ARG A N 1
ATOM 1384 C CA . ARG A 1 191 ? -15.271 -1.064 29.420 1.00 88.25 191 ARG A CA 1
ATOM 1385 C C . ARG A 1 191 ? -16.187 -2.155 28.858 1.00 88.25 191 ARG A C 1
ATOM 1387 O O . ARG A 1 191 ? -17.233 -2.416 29.441 1.00 88.25 191 ARG A O 1
ATOM 1394 N N . VAL A 1 192 ? -15.803 -2.809 27.758 1.00 85.94 192 VAL A N 1
ATOM 1395 C CA . VAL A 1 192 ? -16.532 -3.982 27.237 1.00 85.94 192 VAL A CA 1
ATOM 1396 C C . VAL A 1 192 ? -16.524 -5.118 28.259 1.00 85.94 192 VAL A C 1
ATOM 1398 O O . VAL A 1 192 ? -17.577 -5.688 28.529 1.00 85.94 192 VAL A O 1
ATOM 1401 N N . HIS A 1 193 ? -15.366 -5.422 28.852 1.00 88.69 193 HIS A N 1
ATOM 1402 C CA . HIS A 1 193 ? -15.256 -6.471 29.871 1.00 88.69 193 HIS A CA 1
ATOM 1403 C C . HIS A 1 193 ? -16.047 -6.104 31.131 1.00 88.69 193 HIS A C 1
ATOM 1405 O O . HIS A 1 193 ? -16.819 -6.927 31.612 1.00 88.69 193 HIS A O 1
ATOM 1411 N N . ASP A 1 194 ? -15.961 -4.847 31.583 1.00 89.50 194 ASP A N 1
ATOM 1412 C CA . ASP A 1 194 ? -16.764 -4.352 32.709 1.00 89.50 194 ASP A CA 1
ATOM 1413 C C . ASP A 1 194 ? -18.279 -4.527 32.446 1.00 89.50 194 ASP A C 1
ATOM 1415 O O . ASP A 1 194 ? -19.037 -4.904 33.344 1.00 89.50 194 ASP A O 1
ATOM 1419 N N . GLY A 1 195 ? -18.725 -4.293 31.205 1.00 86.44 195 GLY A N 1
ATOM 1420 C CA . GLY A 1 195 ? -20.115 -4.487 30.784 1.00 86.44 195 GLY A CA 1
ATOM 1421 C C . GLY A 1 195 ? -20.545 -5.955 30.726 1.00 86.44 195 GLY A C 1
ATOM 1422 O O . GLY A 1 195 ? -21.649 -6.287 31.158 1.00 86.44 195 GLY A O 1
ATOM 1423 N N . LEU A 1 196 ? -19.670 -6.848 30.256 1.00 87.81 196 LEU A N 1
ATOM 1424 C CA . LEU A 1 196 ? -19.903 -8.298 30.268 1.00 87.81 196 LEU A CA 1
ATOM 1425 C C . LEU A 1 196 ? -19.970 -8.850 31.700 1.00 87.81 196 LEU A C 1
ATOM 1427 O O . LEU A 1 196 ? -20.840 -9.664 32.007 1.00 87.81 196 LEU A O 1
ATOM 1431 N N . ASP A 1 197 ? -19.116 -8.366 32.600 1.00 90.81 197 ASP A N 1
ATOM 1432 C CA . ASP A 1 197 ? -19.139 -8.745 34.015 1.00 90.81 197 ASP A CA 1
ATOM 1433 C C . ASP A 1 197 ? -20.399 -8.235 34.726 1.00 90.81 197 ASP A C 1
ATOM 1435 O O . ASP A 1 197 ? -20.938 -8.900 35.614 1.00 90.81 197 ASP A O 1
ATOM 1439 N N . ALA A 1 198 ? -20.898 -7.055 34.355 1.00 87.88 198 ALA A N 1
ATOM 1440 C CA . ALA A 1 198 ? -22.186 -6.555 34.830 1.00 87.88 198 ALA A CA 1
ATOM 1441 C C . ALA A 1 198 ? -23.359 -7.413 34.317 1.00 87.88 198 ALA A C 1
ATOM 1443 O O . ALA A 1 198 ? -24.202 -7.817 35.118 1.00 87.88 198 ALA A O 1
ATOM 1444 N N . LEU A 1 199 ? -23.359 -7.790 33.032 1.00 84.94 199 LEU A N 1
ATOM 1445 C CA . LEU A 1 199 ? -24.339 -8.720 32.453 1.00 84.94 199 LEU A CA 1
ATOM 1446 C C . LEU A 1 199 ? -24.355 -10.071 33.173 1.00 84.94 199 LEU A C 1
ATOM 1448 O O . LEU A 1 199 ? -25.422 -10.563 33.532 1.00 84.94 199 LEU A O 1
ATOM 1452 N N . ASN A 1 200 ? -23.179 -10.647 33.429 1.00 85.94 200 ASN A N 1
ATOM 1453 C CA . ASN A 1 200 ? -23.042 -11.923 34.137 1.00 85.94 200 ASN A CA 1
ATOM 1454 C C . ASN A 1 200 ? -23.585 -11.865 35.572 1.00 85.94 200 ASN A C 1
ATOM 1456 O O . ASN A 1 200 ? -24.022 -12.879 36.111 1.00 85.94 200 ASN A O 1
ATOM 1460 N N . ARG A 1 201 ? -23.579 -10.678 36.190 1.00 90.25 201 ARG A N 1
ATOM 1461 C CA . ARG A 1 201 ? -24.163 -10.426 37.515 1.00 90.25 201 ARG A CA 1
ATOM 1462 C C . ARG A 1 201 ? -25.647 -10.045 37.465 1.00 90.25 201 ARG A C 1
ATOM 1464 O O . ARG A 1 201 ? -26.241 -9.832 38.517 1.00 90.25 201 ARG A O 1
ATOM 1471 N N . GLY A 1 202 ? -26.244 -9.965 36.274 1.00 83.19 202 GLY A N 1
ATOM 1472 C CA . GLY A 1 202 ? -27.634 -9.554 36.066 1.00 83.19 202 GLY A CA 1
ATOM 1473 C C . GLY A 1 202 ? -27.874 -8.044 36.172 1.00 83.19 202 GLY A C 1
ATOM 1474 O O . GLY A 1 202 ? -29.025 -7.612 36.171 1.00 83.19 202 GLY A O 1
ATOM 1475 N N . ASP A 1 203 ? -26.818 -7.231 36.248 1.00 88.31 203 ASP A N 1
ATOM 1476 C CA . ASP A 1 203 ? -26.916 -5.775 36.363 1.00 88.31 203 ASP A CA 1
ATOM 1477 C C . ASP A 1 203 ? -26.971 -5.124 34.972 1.00 88.31 203 ASP A C 1
ATOM 1479 O O . ASP A 1 203 ? -25.972 -4.656 34.415 1.00 88.31 203 ASP A O 1
ATOM 1483 N N . MET A 1 204 ? -28.174 -5.125 34.392 1.00 84.44 204 MET A N 1
ATOM 1484 C CA . MET A 1 204 ? -28.430 -4.590 33.049 1.00 84.44 204 MET A CA 1
ATOM 1485 C C . MET A 1 204 ? -28.144 -3.082 32.956 1.00 84.44 204 MET A C 1
ATOM 1487 O O . MET A 1 204 ? -27.697 -2.603 31.912 1.00 84.44 204 MET A O 1
ATOM 1491 N N . ALA A 1 205 ? -28.349 -2.332 34.045 1.00 86.88 205 ALA A N 1
ATOM 1492 C CA . ALA A 1 205 ? -28.122 -0.890 34.087 1.00 86.88 205 ALA A CA 1
ATOM 1493 C C . ALA A 1 205 ? -26.623 -0.555 34.082 1.00 86.88 205 ALA A C 1
ATOM 1495 O O . ALA A 1 205 ? -26.177 0.286 33.290 1.00 86.88 205 ALA A O 1
ATOM 1496 N N . ALA A 1 206 ? -25.829 -1.244 34.909 1.00 87.62 206 ALA A N 1
ATOM 1497 C CA . ALA A 1 206 ? -24.377 -1.097 34.896 1.00 87.62 206 ALA A CA 1
ATOM 1498 C C . ALA A 1 206 ? -23.779 -1.557 33.559 1.00 87.62 206 ALA A C 1
ATOM 1500 O O . ALA A 1 206 ? -22.911 -0.872 33.013 1.00 87.62 206 ALA A O 1
ATOM 1501 N N . ALA A 1 207 ? -24.290 -2.649 32.982 1.00 86.50 207 ALA A N 1
ATOM 1502 C CA . ALA A 1 207 ? -23.869 -3.121 31.666 1.00 86.50 207 ALA A CA 1
ATOM 1503 C C . ALA A 1 207 ? -24.165 -2.101 30.554 1.00 86.50 207 ALA A C 1
ATOM 1505 O O . ALA A 1 207 ? -23.286 -1.794 29.745 1.00 86.50 207 ALA A O 1
ATOM 1506 N N . ALA A 1 208 ? -25.364 -1.508 30.542 1.00 87.50 208 ALA A N 1
ATOM 1507 C CA . ALA A 1 208 ? -25.726 -0.475 29.575 1.00 87.50 208 ALA A CA 1
ATOM 1508 C C . ALA A 1 208 ? -24.819 0.762 29.680 1.00 87.50 208 ALA A C 1
ATOM 1510 O O . ALA A 1 208 ? -24.387 1.308 28.662 1.00 87.50 208 ALA A O 1
ATOM 1511 N N . SER A 1 209 ? -24.498 1.189 30.907 1.00 90.75 209 SER A N 1
ATOM 1512 C CA . SER A 1 209 ? -23.574 2.300 31.158 1.00 90.75 209 SER A CA 1
ATOM 1513 C C . SER A 1 209 ? -22.159 1.991 30.655 1.00 90.75 209 SER A C 1
ATOM 1515 O O . SER A 1 209 ? -21.550 2.809 29.958 1.00 90.75 209 SER A O 1
ATOM 1517 N N . ALA A 1 210 ? -21.653 0.789 30.947 1.00 89.56 210 ALA A N 1
ATOM 1518 C CA . ALA A 1 210 ? -20.328 0.346 30.532 1.00 89.56 210 ALA A CA 1
ATOM 1519 C C . ALA A 1 210 ? -20.198 0.258 29.002 1.00 89.56 210 ALA A C 1
ATOM 1521 O O . ALA A 1 210 ? -19.239 0.796 28.446 1.00 89.56 210 ALA A O 1
ATOM 1522 N N . PHE A 1 211 ? -21.185 -0.310 28.298 1.00 88.31 211 PHE A N 1
ATOM 1523 C CA . PHE A 1 211 ? -21.185 -0.339 26.831 1.00 88.31 211 PHE A CA 1
ATOM 1524 C C . PHE A 1 211 ? -21.333 1.056 26.209 1.00 88.31 211 PHE A C 1
ATOM 1526 O O . PHE A 1 211 ? -20.650 1.360 25.231 1.00 88.31 211 PHE A O 1
ATOM 1533 N N . GLY A 1 212 ? -22.127 1.952 26.802 1.00 90.25 212 GLY A N 1
ATOM 1534 C CA . GLY A 1 212 ? -22.193 3.351 26.365 1.00 90.25 212 GLY A CA 1
ATOM 1535 C C . GLY A 1 212 ? -20.837 4.064 26.471 1.00 90.25 212 GLY A C 1
ATOM 1536 O O . GLY A 1 212 ? -20.424 4.774 25.551 1.00 90.25 212 GLY A O 1
ATOM 1537 N N . ALA A 1 213 ? -20.101 3.823 27.560 1.00 89.56 213 ALA A N 1
ATOM 1538 C CA . ALA A 1 213 ? -18.742 4.332 27.732 1.00 89.56 213 ALA A CA 1
ATOM 1539 C C . ALA A 1 213 ? -17.738 3.679 26.765 1.00 89.56 213 ALA A C 1
ATOM 1541 O O . ALA A 1 213 ? -16.887 4.371 26.214 1.00 89.56 213 ALA A O 1
ATOM 1542 N N . ALA A 1 214 ? -17.855 2.375 26.499 1.00 86.12 214 ALA A N 1
ATOM 1543 C CA . ALA A 1 214 ? -17.034 1.699 25.495 1.00 86.12 214 ALA A CA 1
ATOM 1544 C C . ALA A 1 214 ? -17.251 2.298 24.095 1.00 86.12 214 ALA A C 1
ATOM 1546 O O . ALA A 1 214 ? -16.289 2.575 23.378 1.00 86.12 214 ALA A O 1
ATOM 1547 N N . SER A 1 215 ? -18.512 2.557 23.728 1.00 89.94 215 SER A N 1
ATOM 1548 C CA . SER A 1 215 ? -18.878 3.180 22.453 1.00 89.94 215 SER A CA 1
ATOM 1549 C C . SER A 1 215 ? -18.231 4.556 22.279 1.00 89.94 215 SER A C 1
ATOM 1551 O O . SER A 1 215 ? -17.665 4.841 21.221 1.00 89.94 215 SER A O 1
ATOM 1553 N N . SER A 1 216 ? -18.244 5.399 23.319 1.00 90.38 216 SER A N 1
ATOM 1554 C CA . SER A 1 216 ? -17.615 6.723 23.253 1.00 90.38 216 SER A CA 1
ATOM 1555 C C . SER A 1 216 ? -16.092 6.635 23.122 1.00 90.38 216 SER A C 1
ATOM 1557 O O . SER A 1 216 ? -15.517 7.356 22.307 1.00 90.38 216 SER A O 1
ATOM 1559 N N . SER A 1 217 ? -15.439 5.711 23.834 1.00 87.38 217 SER A N 1
ATOM 1560 C CA . SER A 1 217 ? -13.998 5.468 23.707 1.00 87.38 217 SER A CA 1
ATOM 1561 C C . SER A 1 217 ? -13.601 4.981 22.308 1.00 87.38 217 SER A C 1
ATOM 1563 O O . SER A 1 217 ? -12.647 5.506 21.732 1.00 87.38 217 SER A O 1
ATOM 1565 N N . PHE A 1 218 ? -14.352 4.046 21.713 1.00 85.00 218 PHE A N 1
ATOM 1566 C CA . PHE A 1 218 ? -14.107 3.596 20.337 1.00 85.00 218 PHE A CA 1
ATOM 1567 C C . PHE A 1 218 ? -14.361 4.698 19.301 1.00 85.00 218 PHE A C 1
ATOM 1569 O O . PHE A 1 218 ? -13.598 4.825 18.345 1.00 85.00 218 PHE A O 1
ATOM 1576 N N . ARG A 1 219 ? -15.373 5.549 19.509 1.00 87.44 219 ARG A N 1
ATOM 1577 C CA . ARG A 1 219 ? -15.646 6.704 18.639 1.00 87.44 219 ARG A CA 1
ATOM 1578 C C . ARG A 1 219 ? -14.544 7.763 18.719 1.00 87.44 219 ARG A C 1
ATOM 1580 O O . ARG A 1 219 ? -14.181 8.342 17.701 1.00 87.44 219 ARG A O 1
ATOM 1587 N N . SER A 1 220 ? -13.975 7.994 19.901 1.00 84.38 220 SER A N 1
ATOM 1588 C CA . SER A 1 220 ? -12.795 8.854 20.049 1.00 84.38 220 SER A CA 1
ATOM 1589 C C . SER A 1 220 ? -11.582 8.274 19.320 1.00 84.38 220 SER A C 1
ATOM 1591 O O . SER A 1 220 ? -10.915 9.006 18.597 1.00 84.38 220 SER A O 1
ATOM 1593 N N . ALA A 1 221 ? -11.348 6.958 19.418 1.00 78.81 221 ALA A N 1
ATOM 1594 C CA . ALA A 1 221 ? -10.294 6.293 18.650 1.00 78.81 221 ALA A CA 1
ATOM 1595 C C . ALA A 1 221 ? -10.488 6.467 17.134 1.00 78.81 221 ALA A C 1
ATOM 1597 O O . ALA A 1 221 ? -9.535 6.782 16.426 1.00 78.81 221 ALA A O 1
ATOM 1598 N N . ASP A 1 222 ? -11.716 6.298 16.639 1.00 81.75 222 ASP A N 1
ATOM 1599 C CA . ASP A 1 222 ? -12.061 6.513 15.231 1.00 81.75 222 ASP A CA 1
ATOM 1600 C C . ASP A 1 222 ? -11.817 7.966 14.788 1.00 81.75 222 ASP A C 1
ATOM 1602 O O . ASP A 1 222 ? -11.200 8.212 13.751 1.00 81.75 222 ASP A O 1
ATOM 1606 N N . ASN A 1 223 ? -12.212 8.946 15.602 1.00 82.00 223 ASN A N 1
ATOM 1607 C CA . ASN A 1 223 ? -11.976 10.366 15.328 1.00 82.00 223 ASN A CA 1
ATOM 1608 C C . ASN A 1 223 ? -10.478 10.712 15.280 1.00 82.00 223 ASN A C 1
ATOM 1610 O O . ASN A 1 223 ? -10.030 11.402 14.362 1.00 82.00 223 ASN A O 1
ATOM 1614 N N . ASP A 1 224 ? -9.683 10.190 16.215 1.00 78.12 224 ASP A N 1
ATOM 1615 C CA . ASP A 1 224 ? -8.233 10.407 16.246 1.00 78.12 224 ASP A CA 1
ATOM 1616 C C . ASP A 1 224 ? -7.534 9.728 15.060 1.00 78.12 224 ASP A C 1
ATOM 1618 O O . ASP A 1 224 ? -6.628 10.296 14.437 1.00 78.12 224 ASP A O 1
ATOM 1622 N N . LEU A 1 225 ? -7.985 8.523 14.699 1.00 73.19 225 LEU A N 1
ATOM 1623 C CA . LEU A 1 225 ? -7.497 7.792 13.534 1.00 73.19 225 LEU A CA 1
ATOM 1624 C C . LEU A 1 225 ? -7.941 8.443 12.225 1.00 73.19 225 LEU A C 1
ATOM 1626 O O . LEU A 1 225 ? -7.204 8.365 11.246 1.00 73.19 225 LEU A O 1
ATOM 1630 N N . SER A 1 226 ? -9.102 9.091 12.157 1.00 73.06 226 SER A N 1
ATOM 1631 C CA . SER A 1 226 ? -9.630 9.749 10.953 1.00 73.06 226 SER A CA 1
ATOM 1632 C C . SER A 1 226 ? -9.192 11.213 10.806 1.00 73.06 226 SER A C 1
ATOM 1634 O O . SER A 1 226 ? -9.353 11.786 9.724 1.00 73.06 226 SER A O 1
ATOM 1636 N N . ALA A 1 227 ? -8.544 11.781 11.826 1.00 75.94 227 ALA A N 1
ATOM 1637 C CA . ALA A 1 227 ? -8.162 13.185 11.896 1.00 75.94 227 ALA A CA 1
ATOM 1638 C C . ALA A 1 227 ? -7.378 13.718 10.678 1.00 75.94 227 ALA A C 1
ATOM 1640 O O . ALA A 1 227 ? -6.618 13.009 10.005 1.00 75.94 227 ALA A O 1
ATOM 1641 N N . LEU A 1 228 ? -7.526 15.025 10.423 1.00 54.31 228 LEU A N 1
ATOM 1642 C CA . LEU A 1 228 ? -6.895 15.741 9.304 1.00 54.31 228 LEU A CA 1
ATOM 1643 C C . LEU A 1 228 ? -5.365 15.610 9.306 1.00 54.31 228 LEU A C 1
ATOM 1645 O O . LEU A 1 228 ? -4.770 15.367 8.260 1.00 54.31 228 LEU A O 1
ATOM 1649 N N . TRP A 1 229 ? -4.717 15.678 10.472 1.00 59.16 229 TRP A N 1
ATOM 1650 C CA . TRP A 1 229 ? -3.263 15.491 10.587 1.00 59.16 229 TRP A CA 1
ATOM 1651 C C . TRP A 1 229 ? -2.814 14.048 10.335 1.00 59.16 229 TRP A C 1
ATOM 1653 O O . TRP A 1 229 ? -1.656 13.820 9.995 1.00 59.16 229 TRP A O 1
ATOM 1663 N N . ALA A 1 230 ? -3.722 13.074 10.438 1.00 59.81 230 ALA A N 1
ATOM 1664 C CA . ALA A 1 230 ? -3.449 11.703 10.048 1.00 59.81 230 ALA A CA 1
ATOM 1665 C C . ALA A 1 230 ? -3.565 11.520 8.525 1.00 59.81 230 ALA A C 1
ATOM 1667 O O . ALA A 1 230 ? -3.035 10.548 8.001 1.00 59.81 230 ALA A O 1
ATOM 1668 N N . GLN A 1 231 ? -4.199 12.416 7.753 1.00 60.50 231 GLN A N 1
ATOM 1669 C CA . GLN A 1 231 ? -4.379 12.265 6.293 1.00 60.50 231 GLN A CA 1
ATOM 1670 C C . GLN A 1 231 ? -3.112 11.978 5.460 1.00 60.50 231 GLN A C 1
ATOM 1672 O O . GLN A 1 231 ? -3.232 11.157 4.549 1.00 60.50 231 GLN A O 1
ATOM 1677 N N . PRO A 1 232 ? -1.913 12.528 5.750 1.00 56.44 232 PRO A N 1
ATOM 1678 C CA . PRO A 1 232 ? -0.703 12.223 4.980 1.00 56.44 232 PRO A CA 1
ATOM 1679 C C . PRO A 1 232 ? -0.348 10.731 4.978 1.00 56.44 232 PRO A C 1
ATOM 1681 O O . PRO A 1 232 ? 0.219 10.233 4.008 1.00 56.44 232 PRO A O 1
ATOM 1684 N N . SER A 1 233 ? -0.737 9.996 6.027 1.00 54.88 233 SER A N 1
ATOM 1685 C CA . SER A 1 233 ? -0.527 8.546 6.135 1.00 54.88 233 SER A CA 1
ATOM 1686 C C . SER A 1 233 ? -1.237 7.743 5.031 1.00 54.88 233 SER A C 1
ATOM 1688 O O . SER A 1 233 ? -0.793 6.653 4.688 1.00 54.88 233 SER A O 1
ATOM 1690 N N . ARG A 1 234 ? -2.277 8.298 4.389 1.00 54.94 234 ARG A N 1
ATOM 1691 C CA . ARG A 1 234 ? -2.983 7.659 3.260 1.00 54.94 234 ARG A CA 1
ATOM 1692 C C . ARG A 1 234 ? -2.141 7.545 1.992 1.00 54.94 234 ARG A C 1
ATOM 1694 O O . ARG A 1 234 ? -2.474 6.766 1.115 1.00 54.94 234 ARG A O 1
ATOM 1701 N N . LEU A 1 235 ? -1.067 8.323 1.876 1.00 53.28 235 LEU A N 1
ATOM 1702 C CA . LEU A 1 235 ? -0.187 8.302 0.704 1.00 53.28 235 LEU A CA 1
ATOM 1703 C C . LEU A 1 235 ? 0.854 7.179 0.771 1.00 53.28 235 LEU A C 1
ATOM 1705 O O . LEU A 1 235 ? 1.634 7.001 -0.164 1.00 53.28 235 LEU A O 1
ATOM 1709 N N . LEU A 1 236 ? 0.895 6.442 1.882 1.00 52.94 236 LEU A N 1
ATOM 1710 C CA . LEU A 1 236 ? 1.891 5.422 2.145 1.00 52.94 236 LEU A CA 1
ATOM 1711 C C . LEU A 1 236 ? 1.273 4.033 2.113 1.00 52.94 236 LEU A C 1
ATOM 1713 O O . LEU A 1 236 ? 0.428 3.747 2.957 1.00 52.94 236 LEU A O 1
ATOM 1717 N N . PRO A 1 237 ? 1.741 3.149 1.220 1.00 51.84 237 PRO A N 1
ATOM 1718 C CA . PRO A 1 237 ? 1.076 1.883 0.961 1.00 51.84 237 PRO A CA 1
ATOM 1719 C C . PRO A 1 237 ? 0.798 1.015 2.192 1.00 51.84 237 PRO A C 1
ATOM 1721 O O . PRO A 1 237 ? -0.340 0.731 2.545 1.00 51.84 237 PRO A O 1
ATOM 1724 N N . VAL A 1 238 ? 1.863 0.669 2.914 1.00 54.72 238 VAL A N 1
ATOM 1725 C CA . VAL A 1 238 ? 1.797 -0.230 4.078 1.00 54.72 238 VAL A CA 1
ATOM 1726 C C . VAL A 1 238 ? 0.948 0.381 5.195 1.00 54.72 238 VAL A C 1
ATOM 1728 O O . VAL A 1 238 ? 0.213 -0.289 5.903 1.00 54.72 238 VAL A O 1
ATOM 1731 N N . VAL A 1 239 ? 1.024 1.696 5.329 1.00 54.72 239 VAL A N 1
ATOM 1732 C CA . VAL A 1 239 ? 0.431 2.459 6.421 1.00 54.72 239 VAL A CA 1
ATOM 1733 C C . VAL A 1 239 ? -1.064 2.711 6.207 1.00 54.72 239 VAL A C 1
ATOM 1735 O O . VAL A 1 239 ? -1.846 2.652 7.160 1.00 54.72 239 VAL A O 1
ATOM 1738 N N . ALA A 1 240 ? -1.467 2.976 4.964 1.00 57.75 240 ALA A N 1
ATOM 1739 C CA . ALA A 1 240 ? -2.855 3.214 4.595 1.00 57.75 240 ALA A CA 1
ATOM 1740 C C . ALA A 1 240 ? -3.724 1.982 4.875 1.00 57.75 240 ALA A C 1
ATOM 1742 O O . ALA A 1 240 ? -4.826 2.129 5.408 1.00 57.75 240 ALA A O 1
ATOM 1743 N N . GLN A 1 241 ? -3.192 0.786 4.603 1.00 59.12 241 GLN A N 1
ATOM 1744 C CA . GLN A 1 241 ? -3.893 -0.473 4.837 1.00 59.12 241 GLN A CA 1
ATOM 1745 C C . GLN A 1 241 ? -4.148 -0.713 6.333 1.00 59.12 241 GLN A C 1
ATOM 1747 O O . GLN A 1 241 ? -5.291 -0.914 6.732 1.00 59.12 241 GLN A O 1
ATOM 1752 N N . HIS A 1 242 ? -3.128 -0.571 7.188 1.00 62.03 242 HIS A N 1
ATOM 1753 C CA . HIS A 1 242 ? -3.292 -0.763 8.637 1.00 62.03 242 HIS A CA 1
ATOM 1754 C C . HIS A 1 242 ? -4.257 0.246 9.278 1.00 62.03 242 HIS A C 1
ATOM 1756 O O . HIS A 1 242 ? -5.014 -0.098 10.186 1.00 62.03 242 HIS A O 1
ATOM 1762 N N . ARG A 1 243 ? -4.262 1.493 8.797 1.00 68.88 243 ARG A N 1
ATOM 1763 C CA . ARG A 1 243 ? -5.165 2.536 9.294 1.00 68.88 243 ARG A CA 1
ATOM 1764 C C . ARG A 1 243 ? -6.619 2.284 8.903 1.00 68.88 243 ARG A C 1
ATOM 1766 O O . ARG A 1 243 ? -7.502 2.500 9.727 1.00 68.88 243 ARG A O 1
ATOM 1773 N N . ALA A 1 244 ? -6.868 1.871 7.660 1.00 67.81 244 ALA A N 1
ATOM 1774 C CA . ALA A 1 244 ? -8.219 1.623 7.168 1.00 67.81 244 ALA A CA 1
ATOM 1775 C C . ALA A 1 244 ? -8.911 0.517 7.978 1.00 67.81 244 ALA A C 1
ATOM 1777 O O . ALA A 1 244 ? -10.037 0.715 8.432 1.00 67.81 244 ALA A O 1
ATOM 1778 N N . SER A 1 245 ? -8.206 -0.584 8.251 1.00 69.69 245 SER A N 1
ATOM 1779 C CA . SER A 1 245 ? -8.729 -1.678 9.075 1.00 69.69 245 SER A CA 1
ATOM 1780 C C . SER A 1 245 ? -8.971 -1.241 10.524 1.00 69.69 245 SER A C 1
ATOM 1782 O O . SER A 1 245 ? -9.987 -1.598 11.109 1.00 69.69 245 SER A O 1
ATOM 1784 N N . ALA A 1 246 ? -8.094 -0.406 11.098 1.00 70.56 246 ALA A N 1
ATOM 1785 C CA . ALA A 1 246 ? -8.273 0.117 12.456 1.00 70.56 246 ALA A CA 1
ATOM 1786 C C . ALA A 1 246 ? -9.497 1.046 12.588 1.00 70.56 246 ALA A C 1
ATOM 1788 O O . ALA A 1 246 ? -10.247 0.932 13.554 1.00 70.56 246 ALA A O 1
ATOM 1789 N N . ILE A 1 247 ? -9.723 1.927 11.606 1.00 77.06 247 ILE A N 1
ATOM 1790 C CA . ILE A 1 247 ? -10.915 2.792 11.512 1.00 77.06 247 ILE A CA 1
ATOM 1791 C C . ILE A 1 247 ? -12.184 1.941 11.376 1.00 77.06 247 ILE A C 1
ATOM 1793 O O . ILE A 1 247 ? -13.159 2.140 12.102 1.00 77.06 247 ILE A O 1
ATOM 1797 N N . ALA A 1 248 ? -12.169 0.952 10.478 1.00 77.62 248 ALA A N 1
ATOM 1798 C CA . ALA A 1 248 ? -13.301 0.052 10.271 1.00 77.62 248 ALA A CA 1
ATOM 1799 C C . ALA A 1 248 ? -13.642 -0.737 11.547 1.00 77.62 248 ALA A C 1
ATOM 1801 O O . ALA A 1 248 ? -14.807 -0.829 11.931 1.00 77.62 248 ALA A O 1
ATOM 1802 N N . LEU A 1 249 ? -12.628 -1.246 12.248 1.00 77.00 249 LEU A N 1
ATOM 1803 C CA . LEU A 1 249 ? -12.815 -1.972 13.499 1.00 77.00 249 LEU A CA 1
ATOM 1804 C C . LEU A 1 249 ? -13.348 -1.064 14.618 1.00 77.00 249 LEU A C 1
ATOM 1806 O O . LEU A 1 249 ? -14.317 -1.428 15.282 1.00 77.00 249 LEU A O 1
ATOM 1810 N N . ALA A 1 250 ? -12.756 0.120 14.810 1.00 81.31 250 ALA A N 1
ATOM 1811 C CA . ALA A 1 250 ? -13.165 1.061 15.854 1.00 81.31 250 ALA A CA 1
ATOM 1812 C C . ALA A 1 250 ? -14.605 1.558 15.649 1.00 81.31 250 ALA A C 1
ATOM 1814 O O . ALA A 1 250 ? -15.401 1.547 16.586 1.00 81.31 250 ALA A O 1
ATOM 1815 N N . SER A 1 251 ? -14.971 1.926 14.420 1.00 84.75 251 SER A N 1
ATOM 1816 C CA . SER A 1 251 ? -16.334 2.363 14.088 1.00 84.75 251 SER A CA 1
ATOM 1817 C C . SER A 1 251 ? -17.370 1.242 14.256 1.00 84.75 251 SER A C 1
ATOM 1819 O O . SER A 1 251 ? -18.427 1.467 14.851 1.00 84.75 251 SER A O 1
ATOM 1821 N N . THR A 1 252 ? -17.053 0.017 13.823 1.00 83.56 252 THR A N 1
ATOM 1822 C CA . THR A 1 252 ? -17.940 -1.151 13.984 1.00 83.56 252 THR A CA 1
ATOM 1823 C C . THR A 1 252 ? -18.130 -1.508 15.459 1.00 83.56 252 THR A C 1
ATOM 1825 O O . THR A 1 252 ? -19.259 -1.724 15.902 1.00 83.56 252 THR A O 1
ATOM 1828 N N . ALA A 1 253 ? -17.052 -1.499 16.250 1.00 78.62 253 ALA A N 1
ATOM 1829 C CA . ALA A 1 253 ? -17.114 -1.726 17.692 1.00 78.62 253 ALA A CA 1
ATOM 1830 C C . ALA A 1 253 ? -17.927 -0.634 18.407 1.00 78.62 253 ALA A C 1
ATOM 1832 O O . ALA A 1 253 ? -18.773 -0.947 19.246 1.00 78.62 253 ALA A O 1
ATOM 1833 N N . ALA A 1 254 ? -17.740 0.640 18.041 1.00 83.38 254 ALA A N 1
ATOM 1834 C CA . ALA A 1 254 ? -18.517 1.745 18.600 1.00 83.38 254 ALA A CA 1
ATOM 1835 C C . ALA A 1 254 ? -20.021 1.574 18.345 1.00 83.38 254 ALA A C 1
ATOM 1837 O O . ALA A 1 254 ? -20.825 1.802 19.252 1.00 83.38 254 ALA A O 1
ATOM 1838 N N . HIS A 1 255 ? -20.399 1.156 17.134 1.00 86.50 255 HIS A N 1
ATOM 1839 C CA . HIS A 1 255 ? -21.794 0.927 16.768 1.00 86.50 255 HIS A CA 1
ATOM 1840 C C . HIS A 1 255 ? -22.396 -0.280 17.500 1.00 86.50 255 HIS A C 1
ATOM 1842 O O . HIS A 1 255 ? -23.490 -0.182 18.050 1.00 86.50 255 HIS A O 1
ATOM 1848 N N . ALA A 1 256 ? -21.659 -1.392 17.589 1.00 82.00 256 ALA A N 1
ATOM 1849 C CA . ALA A 1 256 ? -22.099 -2.584 18.310 1.00 82.00 256 ALA A CA 1
ATOM 1850 C C . ALA A 1 256 ? -22.365 -2.306 19.798 1.00 82.00 256 ALA A C 1
ATOM 1852 O O . ALA A 1 256 ? -23.383 -2.737 20.338 1.00 82.00 256 ALA A O 1
ATOM 1853 N N . MET A 1 257 ? -21.476 -1.551 20.450 1.00 87.62 257 MET A N 1
ATOM 1854 C CA . MET A 1 257 ? -21.632 -1.196 21.861 1.00 87.62 257 MET A CA 1
ATOM 1855 C C . MET A 1 257 ? -22.794 -0.226 22.102 1.00 87.62 257 MET A C 1
ATOM 1857 O O . MET A 1 257 ? -23.482 -0.337 23.114 1.00 87.62 257 MET A O 1
ATOM 1861 N N . ASP A 1 258 ? -23.062 0.688 21.166 1.00 89.31 258 ASP A N 1
ATOM 1862 C CA . ASP A 1 258 ? -24.215 1.595 21.248 1.00 89.31 258 ASP A CA 1
ATOM 1863 C C . ASP A 1 258 ? -25.545 0.832 21.135 1.00 89.31 258 ASP A C 1
ATOM 1865 O O . ASP A 1 258 ? -26.463 1.048 21.929 1.00 89.31 258 ASP A O 1
ATOM 1869 N N . LEU A 1 259 ? -25.616 -0.141 20.218 1.00 85.31 259 LEU A N 1
ATOM 1870 C CA . LEU A 1 259 ? -26.765 -1.039 20.079 1.00 85.31 259 LEU A CA 1
ATOM 1871 C C . LEU A 1 259 ? -26.973 -1.897 21.332 1.00 85.31 259 LEU A C 1
ATOM 1873 O O . LEU A 1 259 ? -28.101 -2.003 21.811 1.00 85.31 259 LEU A O 1
ATOM 1877 N N . ALA A 1 260 ? -25.902 -2.462 21.899 1.00 81.25 260 ALA A N 1
ATOM 1878 C CA . ALA A 1 260 ? -25.969 -3.227 23.144 1.00 81.25 260 ALA A CA 1
ATOM 1879 C C . ALA A 1 260 ? -26.470 -2.364 24.317 1.00 81.25 260 ALA A C 1
ATOM 1881 O O . ALA A 1 260 ? -27.376 -2.768 25.046 1.00 81.25 260 ALA A O 1
ATOM 1882 N N . ALA A 1 261 ? -25.947 -1.142 24.461 1.00 86.38 261 ALA A N 1
ATOM 1883 C CA . ALA A 1 261 ? -26.397 -0.193 25.477 1.00 86.38 261 ALA A CA 1
ATOM 1884 C C . ALA A 1 261 ? -27.855 0.251 25.272 1.00 86.38 261 ALA A C 1
ATOM 1886 O O . ALA A 1 261 ? -28.568 0.518 26.240 1.00 86.38 261 ALA A O 1
ATOM 1887 N N . GLY A 1 262 ? -28.305 0.378 24.021 1.00 83.88 262 GLY A N 1
ATOM 1888 C CA . GLY A 1 262 ? -29.695 0.672 23.674 1.00 83.88 262 GLY A CA 1
ATOM 1889 C C . GLY A 1 262 ? -30.639 -0.476 24.031 1.00 83.88 262 GLY A C 1
ATOM 1890 O O . GLY A 1 262 ? -31.647 -0.246 24.695 1.00 83.88 262 GLY A O 1
ATOM 1891 N N . ALA A 1 263 ? -30.278 -1.706 23.661 1.00 81.62 263 ALA A N 1
ATOM 1892 C CA . ALA A 1 263 ? -31.058 -2.906 23.955 1.00 81.62 263 ALA A CA 1
ATOM 1893 C C . ALA A 1 263 ? -31.210 -3.130 25.467 1.00 81.62 263 ALA A C 1
ATOM 1895 O O . ALA A 1 263 ? -32.316 -3.355 25.948 1.00 81.62 263 ALA A O 1
ATOM 1896 N N . LEU A 1 264 ? -30.125 -2.986 26.234 1.00 82.56 264 LEU A N 1
ATOM 1897 C CA . LEU A 1 264 ? -30.163 -3.151 27.690 1.00 82.56 264 LEU A CA 1
ATOM 1898 C C . LEU A 1 264 ? -30.995 -2.086 28.405 1.00 82.56 264 LEU A C 1
ATOM 1900 O O . LEU A 1 264 ? -31.618 -2.392 29.413 1.00 82.56 264 LEU A O 1
ATOM 1904 N N . ARG A 1 265 ? -31.055 -0.855 27.880 1.00 82.81 265 ARG A N 1
ATOM 1905 C CA . ARG A 1 265 ? -31.925 0.202 28.428 1.00 82.81 265 ARG A CA 1
ATOM 1906 C C . ARG A 1 265 ? -33.411 -0.047 28.181 1.00 82.81 265 ARG A C 1
ATOM 1908 O O . ARG A 1 265 ? -34.231 0.532 28.882 1.00 82.81 265 ARG A O 1
ATOM 1915 N N . GLN A 1 266 ? -33.752 -0.851 27.177 1.00 77.94 266 GLN A N 1
ATOM 1916 C CA . GLN A 1 266 ? -35.136 -1.219 26.871 1.00 77.94 266 GLN A CA 1
ATOM 1917 C C . GLN A 1 266 ? -35.613 -2.439 27.665 1.00 77.94 266 GLN A C 1
ATOM 1919 O O . GLN A 1 266 ? -36.816 -2.662 27.767 1.00 77.94 266 GLN A O 1
ATOM 1924 N N . ILE A 1 267 ? -34.692 -3.227 28.224 1.00 68.62 267 ILE A N 1
ATOM 1925 C CA . ILE A 1 267 ? -35.021 -4.382 29.056 1.00 68.62 267 ILE A CA 1
ATOM 1926 C C . ILE A 1 267 ? -35.290 -3.880 30.473 1.00 68.62 267 ILE A C 1
ATOM 1928 O O . ILE A 1 267 ? -34.358 -3.557 31.204 1.00 68.62 267 ILE A O 1
ATOM 1932 N N . ASP A 1 268 ? -36.565 -3.824 30.858 1.00 60.94 268 ASP A N 1
ATOM 1933 C CA . ASP A 1 268 ? -36.972 -3.537 32.233 1.00 60.94 268 ASP A CA 1
ATOM 1934 C C . ASP A 1 268 ? -37.016 -4.850 33.048 1.00 60.94 268 ASP A C 1
ATOM 1936 O O . ASP A 1 268 ? -37.899 -5.685 32.802 1.00 60.94 268 ASP A O 1
ATOM 1940 N N . PRO A 1 269 ? -36.087 -5.087 33.999 1.00 57.50 269 PRO A N 1
ATOM 1941 C CA . PRO A 1 269 ? -36.008 -6.344 34.748 1.00 57.50 269 PRO A CA 1
ATOM 1942 C C . PRO A 1 269 ? -37.260 -6.631 35.589 1.00 57.50 269 PRO A C 1
ATOM 1944 O O . PRO A 1 269 ? -37.580 -7.795 35.837 1.00 57.50 269 PRO A O 1
ATOM 1947 N N . GLU A 1 270 ? -37.990 -5.590 36.004 1.00 55.88 270 GLU A N 1
ATOM 1948 C CA . GLU A 1 270 ? -39.230 -5.721 36.782 1.00 55.88 270 GLU A CA 1
ATOM 1949 C C . GLU A 1 270 ? -40.399 -6.233 35.922 1.00 55.88 270 GLU A C 1
ATOM 1951 O O . GLU A 1 270 ? -41.267 -6.947 36.426 1.00 55.88 270 GLU A O 1
ATOM 1956 N N . SER A 1 271 ? -40.389 -5.964 34.609 1.00 51.44 271 SER A N 1
ATOM 1957 C CA . SER A 1 271 ? -41.429 -6.417 33.667 1.00 51.44 271 SER A CA 1
ATOM 1958 C C . SER A 1 271 ? -41.339 -7.906 33.301 1.00 51.44 271 SER A C 1
ATOM 1960 O O . SER A 1 271 ? -42.311 -8.495 32.835 1.00 51.44 271 SER A O 1
ATOM 1962 N N . LEU A 1 272 ? -40.184 -8.537 33.548 1.00 50.91 272 LEU A N 1
ATOM 1963 C CA . LEU A 1 272 ? -39.923 -9.952 33.257 1.00 50.91 272 LEU A CA 1
ATOM 1964 C C . LEU A 1 272 ? -40.218 -10.8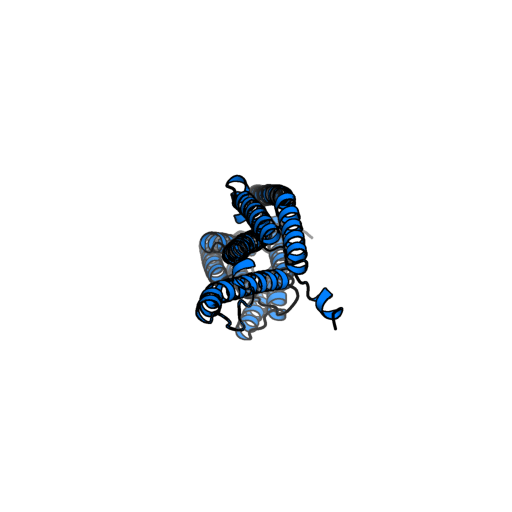81 34.447 1.00 50.91 272 LEU A C 1
ATOM 1966 O O . LEU A 1 272 ? -40.043 -12.099 34.344 1.00 50.91 272 LEU A O 1
ATOM 1970 N N . ARG A 1 273 ? -40.672 -10.346 35.588 1.00 53.22 273 ARG A N 1
ATOM 1971 C CA . ARG A 1 273 ? -41.121 -11.180 36.709 1.00 53.22 273 ARG A CA 1
ATOM 1972 C C . ARG A 1 273 ? -42.427 -11.865 36.324 1.00 53.22 273 ARG A C 1
ATOM 1974 O O . ARG A 1 273 ? -43.391 -11.224 35.924 1.00 53.22 273 ARG A O 1
ATOM 1981 N N . VAL A 1 274 ? -42.471 -13.184 36.493 1.00 51.56 274 VAL A N 1
ATOM 1982 C CA . VAL A 1 274 ? -43.674 -14.000 36.292 1.00 51.56 274 VAL A CA 1
ATOM 1983 C C . VAL A 1 274 ? -44.732 -13.589 37.320 1.00 51.56 274 VAL A C 1
ATOM 1985 O O . VAL A 1 274 ? -44.789 -14.116 38.431 1.00 51.56 274 VAL A O 1
ATOM 1988 N N . VAL A 1 275 ? -45.583 -12.628 36.969 1.00 53.44 275 VAL A N 1
ATOM 1989 C CA . VAL A 1 275 ? -46.742 -12.255 37.780 1.00 53.44 275 VAL A CA 1
ATOM 1990 C C . VAL A 1 275 ? -47.885 -13.190 37.381 1.00 53.44 275 VAL A C 1
ATOM 1992 O O . VAL A 1 275 ? -48.444 -13.084 36.297 1.00 53.44 275 VAL A O 1
ATOM 1995 N N . LYS A 1 276 ? -48.223 -14.145 38.259 1.00 52.16 276 LYS A N 1
ATOM 1996 C CA . LYS A 1 276 ? -49.319 -15.129 38.086 1.00 52.16 276 LYS A CA 1
ATOM 1997 C C . LYS A 1 276 ? -49.158 -16.159 36.945 1.00 52.16 276 LYS A C 1
ATOM 1999 O O . LYS A 1 276 ? -50.156 -16.657 36.435 1.00 52.16 276 LYS A O 1
ATOM 2004 N N . GLY A 1 277 ? -47.936 -16.536 36.563 1.00 57.75 277 GLY A N 1
ATOM 2005 C CA . GLY A 1 277 ? -47.719 -17.671 35.647 1.00 57.75 277 GLY A CA 1
ATOM 2006 C C . GLY A 1 277 ? -48.017 -17.400 34.166 1.00 57.75 277 GLY A C 1
ATOM 2007 O O . GLY A 1 277 ? -48.053 -18.344 33.382 1.00 57.75 277 GLY A O 1
ATOM 2008 N N . GLN A 1 278 ? -48.214 -16.140 33.769 1.00 52.25 278 GLN A N 1
ATOM 2009 C CA . GLN A 1 278 ? -48.350 -15.742 32.367 1.00 52.25 278 GLN A CA 1
ATOM 2010 C C . GLN A 1 278 ? -47.086 -15.002 31.918 1.00 52.25 278 GLN A C 1
ATOM 2012 O O . GLN A 1 278 ? -46.676 -14.029 32.545 1.00 52.25 278 GLN A O 1
ATOM 2017 N N . ILE A 1 279 ? -46.451 -15.502 30.858 1.00 59.66 279 ILE A N 1
ATOM 2018 C CA . ILE A 1 279 ? -45.351 -14.827 30.161 1.00 59.66 279 ILE A CA 1
ATOM 2019 C C . ILE A 1 279 ? -45.989 -13.940 29.092 1.00 59.66 279 ILE A C 1
ATOM 2021 O O . ILE A 1 279 ? -46.742 -14.441 28.255 1.00 59.66 279 ILE A O 1
ATOM 2025 N N . ASP A 1 280 ? -45.695 -12.644 29.117 1.00 65.12 280 ASP A N 1
ATOM 2026 C CA . ASP A 1 280 ? -46.151 -11.706 28.094 1.00 65.12 280 ASP A CA 1
ATOM 2027 C C . ASP A 1 280 ? -45.398 -11.961 26.774 1.00 65.12 280 ASP A C 1
ATOM 2029 O O . ASP A 1 280 ? -44.207 -11.674 26.630 1.00 65.12 280 ASP A O 1
ATOM 2033 N N . LEU A 1 281 ? -46.093 -12.558 25.803 1.00 71.81 281 LEU A N 1
ATOM 2034 C CA . LEU A 1 281 ? -45.537 -12.890 24.490 1.00 71.81 281 LEU A CA 1
ATOM 2035 C C . LEU A 1 281 ? -45.275 -11.649 23.624 1.00 71.81 281 LEU A C 1
ATOM 2037 O O . LEU A 1 281 ? -44.441 -11.716 22.718 1.00 71.81 281 LEU A O 1
ATOM 2041 N N . ASP A 1 282 ? -45.946 -10.527 23.888 1.00 67.81 282 ASP A N 1
ATOM 2042 C CA . ASP A 1 282 ? -45.730 -9.282 23.153 1.00 67.81 282 ASP A CA 1
ATOM 2043 C C . ASP A 1 282 ? -44.480 -8.556 23.667 1.00 67.81 282 ASP A C 1
ATOM 2045 O O . ASP A 1 282 ? -43.702 -8.040 22.858 1.00 67.81 282 ASP A O 1
ATOM 2049 N N . ALA A 1 283 ? -44.185 -8.652 24.969 1.00 63.12 283 ALA A N 1
ATOM 2050 C CA . ALA A 1 283 ? -42.887 -8.257 25.521 1.00 63.12 283 ALA A CA 1
ATOM 2051 C C . ALA A 1 283 ? -41.733 -9.080 24.911 1.00 63.12 283 ALA A C 1
ATOM 2053 O O . ALA A 1 283 ? -40.710 -8.522 24.511 1.00 63.12 283 ALA A O 1
ATOM 2054 N N . VAL A 1 284 ? -41.914 -10.398 24.740 1.00 66.44 284 VAL A N 1
ATOM 2055 C CA . VAL A 1 284 ? -40.921 -11.266 24.075 1.00 66.44 284 VAL A CA 1
ATOM 2056 C C . VAL A 1 284 ? -40.768 -10.927 22.586 1.00 66.44 284 VAL A C 1
ATOM 2058 O O . VAL A 1 284 ? -39.643 -10.875 22.086 1.00 66.44 284 VAL A O 1
ATOM 2061 N N . ARG A 1 285 ? -41.860 -10.636 21.862 1.00 74.12 285 ARG A N 1
ATOM 2062 C CA . ARG A 1 285 ? -41.787 -10.159 20.465 1.00 74.12 285 ARG A CA 1
ATOM 2063 C C . ARG A 1 285 ? -41.052 -8.826 20.341 1.00 74.12 285 ARG A C 1
ATOM 2065 O O . ARG A 1 285 ? -40.309 -8.650 19.377 1.00 74.12 285 ARG A O 1
ATOM 2072 N N . GLY A 1 286 ? -41.209 -7.927 21.313 1.00 69.06 286 GLY A N 1
ATOM 2073 C CA . GLY A 1 286 ? -40.496 -6.648 21.369 1.00 69.06 286 GLY A CA 1
ATOM 2074 C C . GLY A 1 286 ? -38.971 -6.796 21.440 1.00 69.06 286 GLY A C 1
ATOM 2075 O O . GLY A 1 286 ? -38.247 -5.943 20.931 1.00 69.06 286 GLY A O 1
ATOM 2076 N N . LEU A 1 287 ? -38.472 -7.912 21.982 1.00 67.38 287 LEU A N 1
ATOM 2077 C CA . LEU A 1 287 ? -37.038 -8.191 22.111 1.00 67.38 287 LEU A CA 1
ATOM 2078 C C . LEU A 1 287 ? -36.396 -8.737 20.821 1.00 67.38 287 LEU A C 1
ATOM 2080 O O . LEU A 1 287 ? -35.179 -8.640 20.657 1.00 67.38 287 LEU A O 1
ATOM 2084 N N . VAL A 1 288 ? -37.177 -9.250 19.863 1.00 76.81 288 VAL A N 1
ATOM 2085 C CA . VAL A 1 288 ? -36.647 -9.884 18.636 1.00 76.81 288 VAL A CA 1
ATOM 2086 C C . VAL A 1 288 ? -35.802 -8.914 17.799 1.00 76.81 288 VAL A C 1
ATOM 2088 O O . VAL A 1 288 ? -34.712 -9.270 17.339 1.00 76.81 288 VAL A O 1
ATOM 2091 N N . ALA A 1 289 ? -36.265 -7.676 17.616 1.00 75.19 289 ALA A N 1
ATOM 2092 C CA . ALA A 1 289 ? -35.562 -6.678 16.805 1.00 75.19 289 ALA A CA 1
ATOM 2093 C C . ALA A 1 289 ? -34.223 -6.206 17.430 1.00 75.19 289 ALA A C 1
ATOM 2095 O O . ALA A 1 289 ? -33.213 -6.184 16.712 1.00 75.19 289 ALA A O 1
ATOM 2096 N N . PRO A 1 290 ? -34.148 -5.896 18.743 1.00 66.31 290 PRO A N 1
ATOM 2097 C CA . PRO A 1 290 ? -32.885 -5.624 19.434 1.00 66.31 290 PRO A CA 1
ATOM 2098 C C . PRO A 1 290 ? -31.863 -6.767 19.347 1.00 66.31 290 PRO A C 1
ATOM 2100 O O . PRO A 1 290 ? -30.699 -6.520 19.025 1.00 66.31 290 PRO A O 1
ATOM 2103 N N . PHE A 1 291 ? -32.284 -8.020 19.562 1.00 73.31 291 PHE A N 1
ATOM 2104 C CA . PHE A 1 291 ? -31.384 -9.180 19.481 1.00 73.31 291 PHE A CA 1
ATOM 2105 C C . PHE A 1 291 ? -30.866 -9.422 18.058 1.00 73.31 291 PHE A C 1
ATOM 2107 O O . PHE A 1 291 ? -29.687 -9.727 17.882 1.00 73.31 291 PHE A O 1
ATOM 2114 N N . THR A 1 292 ? -31.705 -9.215 17.038 1.00 79.00 292 THR A N 1
ATOM 2115 C CA . THR A 1 292 ? -31.292 -9.317 15.626 1.00 79.00 292 THR A CA 1
ATOM 2116 C C . THR A 1 292 ? -30.256 -8.246 15.269 1.00 79.00 292 THR A C 1
ATOM 2118 O O . THR A 1 292 ? -29.250 -8.531 14.613 1.00 79.00 292 THR A O 1
ATOM 2121 N N . SER A 1 293 ? -30.458 -7.015 15.749 1.00 72.75 293 SER A N 1
ATOM 2122 C CA . SER A 1 293 ? -29.501 -5.914 15.570 1.00 72.75 293 SER A CA 1
ATOM 2123 C C . SER A 1 293 ? -28.166 -6.199 16.265 1.00 72.75 293 SER A C 1
ATOM 2125 O O . SER A 1 293 ? -27.108 -6.007 15.667 1.00 72.75 293 SER A O 1
ATOM 2127 N N . LEU A 1 294 ? -28.197 -6.727 17.494 1.00 71.88 294 LEU A N 1
ATOM 2128 C CA . LEU A 1 294 ? -26.992 -7.114 18.229 1.00 71.88 294 LEU A CA 1
ATOM 2129 C C . LEU A 1 294 ? -26.244 -8.261 17.535 1.00 71.88 294 LEU A C 1
ATOM 2131 O O . LEU A 1 294 ? -25.025 -8.198 17.395 1.00 71.88 294 LEU A O 1
ATOM 2135 N N . GLN A 1 295 ? -26.958 -9.279 17.047 1.00 76.50 295 GLN A N 1
ATOM 2136 C CA . GLN A 1 295 ? -26.358 -10.392 16.310 1.00 76.50 295 GLN A CA 1
ATOM 2137 C C . GLN A 1 295 ? -25.684 -9.914 15.018 1.00 76.50 295 GLN A C 1
ATOM 2139 O O . GLN A 1 295 ? -24.565 -10.328 14.721 1.00 76.50 295 GLN A O 1
ATOM 2144 N N . THR A 1 296 ? -26.324 -8.994 14.292 1.00 81.00 296 THR A N 1
ATOM 2145 C CA . THR A 1 296 ? -25.745 -8.363 13.095 1.00 81.00 296 THR A CA 1
ATOM 2146 C C . THR A 1 296 ? -24.484 -7.573 13.441 1.00 81.00 296 THR A C 1
ATOM 2148 O O . THR A 1 296 ? -23.482 -7.664 12.735 1.00 81.00 296 THR A O 1
ATOM 2151 N N . ALA A 1 297 ? -24.495 -6.841 14.556 1.00 69.25 297 ALA A N 1
ATOM 2152 C CA . ALA A 1 297 ? -23.342 -6.077 15.010 1.00 69.25 297 ALA A CA 1
ATOM 2153 C C . ALA A 1 297 ? -22.171 -6.977 15.445 1.00 69.25 297 ALA A C 1
ATOM 2155 O O . ALA A 1 297 ? -21.032 -6.723 15.059 1.00 69.25 297 ALA A O 1
ATOM 2156 N N . ILE A 1 298 ? -22.439 -8.065 16.178 1.00 75.94 298 ILE A N 1
ATOM 2157 C CA . ILE A 1 298 ? -21.431 -9.069 16.557 1.00 75.94 298 ILE A CA 1
ATOM 2158 C C . ILE A 1 298 ? -20.862 -9.757 15.312 1.00 75.94 298 ILE A C 1
ATOM 2160 O O . ILE A 1 298 ? -19.647 -9.915 15.209 1.00 75.94 298 ILE A O 1
ATOM 2164 N N . ALA A 1 299 ? -21.709 -10.119 14.344 1.00 80.19 299 ALA A N 1
ATOM 2165 C CA . ALA A 1 299 ? -21.262 -10.677 13.069 1.00 80.19 299 ALA A CA 1
ATOM 2166 C C . ALA A 1 299 ? -20.386 -9.680 12.291 1.00 80.19 299 ALA A C 1
ATOM 2168 O O . ALA A 1 299 ? -19.366 -10.072 11.729 1.00 80.19 299 ALA A O 1
ATOM 2169 N N . GLY A 1 300 ? -20.735 -8.391 12.317 1.00 77.75 300 GLY A N 1
ATOM 2170 C CA . GLY A 1 300 ? -19.931 -7.314 11.739 1.00 77.75 300 GLY A CA 1
ATOM 2171 C C . GLY A 1 300 ? -18.560 -7.175 12.403 1.00 77.75 300 GLY A C 1
ATOM 2172 O O . GLY A 1 300 ? -17.550 -7.117 11.706 1.00 77.75 300 GLY A O 1
ATOM 2173 N N . VAL A 1 301 ? -18.500 -7.195 13.740 1.00 75.44 301 VAL A N 1
ATOM 2174 C CA . VAL A 1 301 ? -17.231 -7.189 14.491 1.00 75.44 301 VAL A CA 1
ATOM 2175 C C . VAL A 1 301 ? -16.407 -8.439 14.174 1.00 75.44 301 VAL A C 1
ATOM 2177 O O . VAL A 1 301 ? -15.209 -8.327 13.933 1.00 75.44 301 VAL A O 1
ATOM 2180 N N . GLY A 1 302 ? -17.036 -9.616 14.109 1.00 75.94 302 GLY A N 1
ATOM 2181 C CA . GLY A 1 302 ? -16.374 -10.871 13.749 1.00 75.94 302 GLY A CA 1
ATOM 2182 C C . GLY A 1 302 ? -15.798 -10.857 12.332 1.00 75.94 302 GLY A C 1
ATOM 2183 O O . GLY A 1 302 ? -14.664 -11.283 12.130 1.00 75.94 302 GLY A O 1
ATOM 2184 N N . ALA A 1 303 ? -16.531 -10.308 11.362 1.00 76.12 303 ALA A N 1
ATOM 2185 C CA . ALA A 1 303 ? -16.051 -10.135 9.993 1.00 76.12 303 ALA A CA 1
ATOM 2186 C C . ALA A 1 303 ? -14.896 -9.124 9.911 1.00 76.12 303 ALA A C 1
ATOM 2188 O O . ALA A 1 303 ? -13.909 -9.383 9.225 1.00 76.12 303 ALA A O 1
ATOM 2189 N N . ALA A 1 304 ? -14.980 -8.009 10.644 1.00 68.94 304 ALA A N 1
ATOM 2190 C CA . ALA A 1 304 ? -13.910 -7.016 10.716 1.00 68.94 304 ALA A CA 1
ATOM 2191 C C . ALA A 1 304 ? -12.641 -7.574 11.383 1.00 68.94 304 ALA A C 1
ATOM 2193 O O . ALA A 1 304 ? -11.537 -7.310 10.907 1.00 68.94 304 ALA A O 1
ATOM 2194 N N . LEU A 1 305 ? -12.784 -8.377 12.448 1.00 70.38 305 LEU A N 1
ATOM 2195 C CA . LEU A 1 305 ? -11.662 -9.096 13.058 1.00 70.38 305 LEU A CA 1
ATOM 2196 C C . LEU A 1 305 ? -11.066 -10.113 12.090 1.00 70.38 305 LEU A C 1
ATOM 2198 O O . LEU A 1 305 ? -9.854 -10.141 11.946 1.00 70.38 305 LEU A O 1
ATOM 2202 N N . ALA A 1 306 ? -11.890 -10.915 11.412 1.00 70.19 306 ALA A N 1
ATOM 2203 C CA . ALA A 1 306 ? -11.409 -11.917 10.465 1.00 70.19 306 ALA A CA 1
ATOM 2204 C C . ALA A 1 306 ? -10.665 -11.283 9.279 1.00 70.19 306 ALA A C 1
ATOM 2206 O O . ALA A 1 306 ? -9.643 -11.814 8.848 1.00 70.19 306 ALA A O 1
ATOM 2207 N N . ASP A 1 307 ? -11.133 -10.138 8.775 1.00 67.12 307 ASP A N 1
ATOM 2208 C CA . ASP A 1 307 ? -10.439 -9.384 7.728 1.00 67.12 307 ASP A CA 1
ATOM 2209 C C . ASP A 1 307 ? -9.107 -8.812 8.242 1.00 67.12 307 ASP A C 1
ATOM 2211 O O . ASP A 1 307 ? -8.066 -9.015 7.611 1.00 67.12 307 ASP A O 1
ATOM 2215 N N . ALA A 1 308 ? -9.102 -8.198 9.432 1.00 62.41 308 ALA A N 1
ATOM 2216 C CA . ALA A 1 308 ? -7.884 -7.695 10.066 1.00 62.41 308 ALA A CA 1
ATOM 2217 C C . ALA A 1 308 ? -6.865 -8.819 10.334 1.00 62.41 308 ALA A C 1
ATOM 2219 O O . ALA A 1 308 ? -5.701 -8.695 9.955 1.00 62.41 308 ALA A O 1
ATOM 2220 N N . ASP A 1 309 ? -7.299 -9.942 10.903 1.00 61.12 309 ASP A N 1
ATOM 2221 C CA . ASP A 1 309 ? -6.466 -11.116 11.155 1.00 61.12 309 ASP A CA 1
ATOM 2222 C C . ASP A 1 309 ? -5.980 -11.752 9.852 1.00 61.12 309 ASP A C 1
ATOM 2224 O O . ASP A 1 309 ? -4.819 -12.126 9.767 1.00 61.12 309 ASP A O 1
ATOM 2228 N N . SER A 1 310 ? -6.790 -11.832 8.794 1.00 55.69 310 SER A N 1
ATOM 2229 C CA . SER A 1 310 ? -6.337 -12.371 7.501 1.00 55.69 310 SER A CA 1
ATOM 2230 C C . SER A 1 310 ? -5.226 -11.532 6.858 1.00 55.69 310 SER A C 1
ATOM 2232 O O . SER A 1 310 ? -4.354 -12.069 6.172 1.00 55.69 310 SER A O 1
ATOM 2234 N N . GLN A 1 311 ? -5.224 -10.223 7.123 1.00 56.41 311 GLN A N 1
ATOM 2235 C CA . GLN A 1 311 ? -4.207 -9.289 6.649 1.00 56.41 311 GLN A CA 1
ATOM 2236 C C . GLN A 1 311 ? -2.964 -9.249 7.561 1.00 56.41 311 GLN A C 1
ATOM 2238 O O . GLN A 1 311 ? -1.887 -8.881 7.090 1.00 56.41 311 GLN A O 1
ATOM 2243 N N . TRP A 1 312 ? -3.085 -9.615 8.847 1.00 52.34 312 TRP A N 1
ATOM 2244 C CA . TRP A 1 312 ? -2.020 -9.490 9.860 1.00 52.34 312 TRP A CA 1
ATOM 2245 C C . TRP A 1 312 ? -1.428 -10.839 10.322 1.00 52.34 312 TRP A C 1
ATOM 2247 O O . TRP A 1 312 ? -0.290 -10.878 10.802 1.00 52.34 312 TRP A O 1
ATOM 2257 N N . LEU A 1 313 ? -2.135 -11.961 10.148 1.00 41.19 313 LEU A N 1
ATOM 2258 C CA . LEU A 1 313 ? -1.645 -13.307 10.448 1.00 41.19 313 LEU A CA 1
ATOM 2259 C C . LEU A 1 313 ? -0.653 -13.744 9.378 1.00 41.19 313 LEU A C 1
ATOM 2261 O O . LEU A 1 313 ? -0.989 -14.221 8.294 1.00 41.19 313 LEU A O 1
ATOM 2265 N N . THR A 1 314 ? 0.622 -13.642 9.731 1.00 47.28 314 THR A N 1
ATOM 2266 C CA . THR A 1 314 ? 1.676 -14.357 9.019 1.00 47.28 314 THR A CA 1
ATOM 2267 C C . THR A 1 314 ? 1.374 -15.869 8.994 1.00 47.28 314 THR A C 1
ATOM 2269 O O . THR A 1 314 ? 0.979 -16.439 10.017 1.00 47.28 314 THR A O 1
ATOM 2272 N N . PRO A 1 315 ? 1.633 -16.577 7.874 1.00 48.00 315 PRO A N 1
ATOM 2273 C CA . PRO A 1 315 ? 1.467 -18.034 7.785 1.00 48.00 315 PRO A CA 1
ATOM 2274 C C . PRO A 1 315 ? 2.245 -18.817 8.856 1.00 48.00 315 PRO A C 1
ATOM 2276 O O . PRO A 1 315 ? 1.930 -19.969 9.129 1.00 48.00 315 PRO A O 1
ATOM 2279 N N . MET A 1 316 ? 3.248 -18.190 9.481 1.00 39.09 316 MET A N 1
ATOM 2280 C CA . MET A 1 316 ? 4.133 -18.811 10.463 1.00 39.09 316 MET A CA 1
ATOM 2281 C C . MET A 1 316 ? 3.472 -19.106 11.821 1.00 39.09 316 MET A C 1
ATOM 2283 O O . MET A 1 316 ? 3.987 -19.936 12.566 1.00 39.09 316 MET A O 1
ATOM 2287 N N . VAL A 1 317 ? 2.334 -18.478 12.141 1.00 43.09 317 VAL A N 1
ATOM 2288 C CA . VAL A 1 317 ? 1.558 -18.794 13.360 1.00 43.09 317 VAL A CA 1
ATOM 2289 C C . VAL A 1 317 ? 0.510 -19.881 13.091 1.00 43.09 317 VAL A C 1
ATOM 2291 O O . VAL A 1 317 ? 0.157 -20.638 13.994 1.00 43.09 317 VAL A O 1
ATOM 2294 N N . ARG A 1 318 ? 0.086 -20.046 11.829 1.00 42.81 318 ARG A N 1
ATOM 2295 C CA . ARG A 1 318 ? -0.904 -21.056 11.419 1.00 42.81 318 ARG A CA 1
ATOM 2296 C C . ARG A 1 318 ? -0.422 -22.487 11.680 1.00 42.81 318 ARG A C 1
ATOM 2298 O O . ARG A 1 318 ? -1.226 -23.356 11.981 1.00 42.81 318 ARG A O 1
ATOM 2305 N N . THR A 1 319 ? 0.891 -22.714 11.637 1.00 42.41 319 THR A N 1
ATOM 2306 C CA . THR A 1 319 ? 1.505 -24.028 11.885 1.00 42.41 319 THR A CA 1
ATOM 2307 C C . THR A 1 319 ? 1.685 -24.368 13.369 1.00 42.41 319 THR A C 1
ATOM 2309 O O . THR A 1 319 ? 2.173 -25.448 13.674 1.00 42.41 319 THR A O 1
ATOM 2312 N N . ARG A 1 320 ? 1.343 -23.465 14.303 1.00 40.34 320 ARG A N 1
ATOM 2313 C CA . ARG A 1 320 ? 1.414 -23.727 15.756 1.00 40.34 320 ARG A CA 1
ATOM 2314 C C . ARG A 1 320 ? 0.050 -23.802 16.448 1.00 40.34 320 ARG A C 1
ATOM 2316 O O . ARG A 1 320 ? 0.010 -23.961 17.663 1.00 40.34 320 ARG A O 1
ATOM 2323 N N . LEU A 1 321 ? -1.041 -23.678 15.691 1.00 38.84 321 LEU A N 1
ATOM 2324 C CA . LEU A 1 321 ? -2.421 -23.804 16.181 1.00 38.84 321 LEU A CA 1
ATOM 2325 C C . LEU A 1 321 ? -3.135 -25.061 15.651 1.00 38.84 321 LEU A C 1
ATOM 2327 O O . LEU A 1 321 ? -4.349 -25.185 15.802 1.00 38.84 321 LEU A O 1
ATOM 2331 N N . HIS A 1 322 ? -2.379 -25.997 15.074 1.00 40.75 322 HIS A N 1
ATOM 2332 C CA . HIS A 1 322 ? -2.801 -27.373 14.824 1.00 40.75 322 HIS A CA 1
ATOM 2333 C C . HIS A 1 322 ? -1.852 -28.329 15.537 1.00 40.75 322 HIS A C 1
ATOM 2335 O O . HIS A 1 322 ? -0.626 -28.077 15.466 1.00 40.75 322 HIS A O 1
#

Sequence (322 aa):
MALTRRNRLRGRQPMHASFIAAASGIAAAAAGASPTGSPVVDFMLVAAFAALVTWSSATAPWWAVGLACAIAAVVAVQPLLVAVAVAGWAATFFIGIRRRNLPLVRVAAAAAAVQVFARLQLDGFLGLSAIIGCVTLAALFVPAMLRRERAVRKRVWKYLGIVVACAALALVGLALSALAARGPLQEGNRRVHDGLDALNRGDMAAAASAFGAASSSFRSADNDLSALWAQPSRLLPVVAQHRASAIALASTAAHAMDLAAGALRQIDPESLRVVKGQIDLDAVRGLVAPFTSLQTAIAGVGAALADADSQWLTPMVRTRLH

Foldseek 3Di:
DDDLPQLDQDDCRLVLQLVLLQVLLQLLLVLPDCLLVDNVLSSVVSSVLSSLLLSLQLRFQLVLLLVLLVLLLVQAPDPVLNVLSVVLNVLSVVCVVVVDNDSNSRSSSSSSSSNSLSNRDDPAWDCPSVCSSVVSSCSRNVRSLVSDDPVVSVVVVVVVVVVVVLLVVLVVLLVVLVVVLPVLQVQLVVLCVQLVVCVVVVNLVSNLVSLQSSLVSLVVSLCSLVDPSNVSLSSGRVRSVLSVLSNQLSNLSSQLSNLSSVLSVLDDVVLQPCDPNDGDVVSVVVNPVSVVSNVVSVVSNVVSVVVNCVVVDTVVVVVVVD

Radius of gyration: 28.7 Å; chains: 1; bounding box: 90×43×71 Å

pLDDT: mean 74.1, std 12.74, range [37.72, 90.81]